Protein AF-A0A926XZV5-F1 (afdb_monomer_lite)

Structure (mmCIF, N/CA/C/O backbone):
data_AF-A0A926XZV5-F1
#
_entry.id   AF-A0A926XZV5-F1
#
loop_
_atom_site.group_PDB
_atom_site.id
_atom_site.type_symbol
_atom_site.label_atom_id
_atom_site.label_alt_id
_atom_site.label_comp_id
_atom_site.label_asym_id
_atom_site.label_entity_id
_atom_site.label_seq_id
_atom_site.pdbx_PDB_ins_code
_atom_site.Cartn_x
_atom_site.Cartn_y
_atom_site.Cartn_z
_atom_site.occupancy
_atom_site.B_iso_or_equiv
_atom_site.auth_seq_id
_atom_site.auth_comp_id
_atom_site.auth_asym_id
_atom_site.auth_atom_id
_atom_site.pdbx_PDB_model_num
ATOM 1 N N . MET A 1 1 ? -32.645 -14.481 -33.717 1.00 40.69 1 MET A N 1
ATOM 2 C CA . MET A 1 1 ? -31.744 -13.509 -33.064 1.00 40.69 1 MET A CA 1
ATOM 3 C C . MET A 1 1 ? -30.651 -14.300 -32.368 1.00 40.69 1 MET A C 1
ATOM 5 O O . MET A 1 1 ? -30.977 -15.123 -31.526 1.00 40.69 1 MET A O 1
ATOM 9 N N . LEU A 1 2 ? -29.396 -14.141 -32.789 1.00 35.09 2 LEU A N 1
ATOM 10 C CA . LEU A 1 2 ? -28.236 -14.767 -32.148 1.00 35.09 2 LEU A CA 1
ATOM 11 C C . LEU A 1 2 ? -27.752 -13.827 -31.042 1.00 35.09 2 LEU A C 1
ATOM 13 O O . LEU A 1 2 ? -27.217 -12.759 -31.330 1.00 35.09 2 LEU A O 1
ATOM 17 N N . SER A 1 3 ? -27.986 -14.204 -29.787 1.00 36.38 3 SER A N 1
ATOM 18 C CA . SER A 1 3 ? -27.450 -13.498 -28.625 1.00 36.38 3 SER A CA 1
ATOM 19 C C . SER A 1 3 ? -25.970 -13.843 -28.492 1.00 36.38 3 SER A C 1
ATOM 21 O O . SER A 1 3 ? -25.613 -14.910 -27.999 1.00 36.38 3 SER A O 1
ATOM 23 N N . ILE A 1 4 ? -25.103 -12.961 -28.983 1.00 38.41 4 ILE A N 1
ATOM 24 C CA . ILE A 1 4 ? -23.662 -13.065 -28.762 1.00 38.41 4 ILE A CA 1
ATOM 25 C C . ILE A 1 4 ? -23.413 -12.610 -27.326 1.00 38.41 4 ILE A C 1
ATOM 27 O O . ILE A 1 4 ? -23.470 -11.419 -27.021 1.00 38.41 4 ILE A O 1
ATOM 31 N N . SER A 1 5 ? -23.173 -13.564 -26.430 1.00 35.94 5 SER A N 1
ATOM 32 C CA . SER A 1 5 ? -22.655 -13.283 -25.096 1.00 35.94 5 SER A CA 1
ATOM 33 C C . SER A 1 5 ? -21.283 -12.636 -25.252 1.00 35.94 5 SER A C 1
ATOM 35 O O . SER A 1 5 ? -20.304 -13.309 -25.569 1.00 35.94 5 SER A O 1
ATOM 37 N N . VAL A 1 6 ? -21.206 -11.321 -25.054 1.00 36.31 6 VAL A N 1
ATOM 38 C CA . VAL A 1 6 ? -19.930 -10.624 -24.897 1.00 36.31 6 VAL A CA 1
ATOM 39 C C . VAL A 1 6 ? -19.366 -11.069 -23.552 1.00 36.31 6 VAL A C 1
ATOM 41 O O . VAL A 1 6 ? -19.637 -10.473 -22.513 1.00 36.31 6 VAL A O 1
ATOM 44 N N . THR A 1 7 ? -18.605 -12.162 -23.544 1.00 39.62 7 THR A N 1
ATOM 45 C CA . THR A 1 7 ? -17.671 -12.431 -22.454 1.00 39.62 7 THR A CA 1
ATOM 46 C C . THR A 1 7 ? -16.683 -11.278 -22.449 1.00 39.62 7 THR A C 1
ATOM 48 O O . THR A 1 7 ? -15.797 -11.213 -23.301 1.00 39.62 7 THR A O 1
ATOM 51 N N . ALA A 1 8 ? -16.875 -10.333 -21.528 1.00 40.84 8 ALA A N 1
ATOM 52 C CA . ALA A 1 8 ? -15.901 -9.299 -21.242 1.00 40.84 8 ALA A CA 1
ATOM 53 C C . ALA A 1 8 ? -14.595 -10.001 -20.853 1.00 40.84 8 ALA A C 1
ATOM 55 O O . ALA A 1 8 ? -14.448 -10.502 -19.739 1.00 40.84 8 ALA A O 1
ATOM 56 N N . SER A 1 9 ? -13.668 -10.103 -21.804 1.00 47.50 9 SER A N 1
ATOM 57 C CA . SER A 1 9 ? -12.312 -10.554 -21.528 1.00 47.50 9 SER A CA 1
ATOM 58 C C . SER A 1 9 ? -11.740 -9.601 -20.489 1.00 47.50 9 SER A C 1
ATOM 60 O O . SER A 1 9 ? -11.561 -8.416 -20.777 1.00 47.50 9 SER A O 1
ATOM 62 N N . ALA A 1 10 ? -11.472 -10.097 -19.280 1.00 58.72 10 ALA A N 1
ATOM 63 C CA . ALA A 1 10 ? -10.761 -9.327 -18.275 1.00 58.72 10 ALA A CA 1
ATOM 64 C C . ALA A 1 10 ? -9.411 -8.913 -18.875 1.00 58.72 10 ALA A C 1
ATOM 66 O O . ALA A 1 10 ? -8.543 -9.746 -19.127 1.00 58.72 10 ALA A O 1
ATOM 67 N N . GLN A 1 11 ? -9.275 -7.627 -19.198 1.00 65.69 11 GLN A N 1
ATOM 68 C CA . GLN A 1 11 ? -8.039 -7.066 -19.726 1.00 65.69 11 GLN A CA 1
ATOM 69 C C . GLN A 1 11 ? -6.910 -7.364 -18.735 1.00 65.69 11 GLN A C 1
ATOM 71 O O . GLN A 1 11 ? -7.021 -6.986 -17.568 1.00 65.69 11 GLN A O 1
ATOM 76 N N . LYS A 1 12 ? -5.855 -8.056 -19.193 1.00 73.75 12 LYS A N 1
ATOM 77 C CA . LYS A 1 12 ? -4.677 -8.361 -18.370 1.00 73.75 12 LYS A CA 1
ATOM 78 C C . LYS A 1 12 ? -4.123 -7.056 -17.804 1.00 73.75 12 LYS A C 1
ATOM 80 O O . LYS A 1 12 ? -3.833 -6.129 -18.562 1.00 73.75 12 LYS A O 1
ATOM 85 N N . SER A 1 13 ? -3.984 -6.991 -16.488 1.00 83.50 13 SER A N 1
ATOM 86 C CA . SER A 1 13 ? -3.486 -5.814 -15.784 1.00 83.50 13 SER A CA 1
ATOM 87 C C . SER A 1 13 ? -2.699 -6.224 -14.542 1.00 83.50 13 SER A C 1
ATOM 89 O O . SER A 1 13 ? -2.616 -7.404 -14.194 1.00 83.50 13 SER A O 1
ATOM 91 N N . VAL A 1 14 ? -2.135 -5.245 -13.842 1.00 84.69 14 VAL A N 1
ATOM 92 C CA . VAL A 1 14 ? -1.741 -5.463 -12.451 1.00 84.69 14 VAL A CA 1
ATOM 93 C C . VAL A 1 14 ? -2.992 -5.278 -11.595 1.00 84.69 14 VAL A C 1
ATOM 95 O O . VAL A 1 14 ? -3.662 -4.246 -11.684 1.00 84.69 14 VAL A O 1
ATOM 98 N N . SER A 1 15 ? -3.361 -6.300 -10.826 1.00 88.88 15 SER A N 1
ATOM 99 C CA . SER A 1 15 ? -4.507 -6.257 -9.912 1.00 88.88 15 SER A CA 1
ATOM 100 C C . SER A 1 15 ? -4.023 -6.316 -8.475 1.00 88.88 15 SER A C 1
ATOM 102 O O . SER A 1 15 ? -3.221 -7.188 -8.145 1.00 88.88 15 SER A O 1
ATOM 104 N N . ILE A 1 16 ? -4.542 -5.439 -7.630 1.00 89.00 16 ILE A N 1
ATOM 105 C CA . ILE A 1 16 ? -4.270 -5.394 -6.202 1.00 89.00 16 ILE A CA 1
ATOM 106 C C . ILE A 1 16 ? -5.593 -5.621 -5.476 1.00 89.00 16 ILE A C 1
ATOM 108 O O . ILE A 1 16 ? -6.592 -4.966 -5.764 1.00 89.00 16 ILE A O 1
ATOM 112 N N . GLN A 1 17 ? -5.614 -6.595 -4.576 1.00 91.88 17 GLN A N 1
ATOM 113 C CA . GLN A 1 17 ? -6.788 -6.959 -3.804 1.00 91.88 17 GLN A CA 1
ATOM 114 C C . GLN A 1 17 ? -6.509 -6.772 -2.317 1.00 91.88 17 GLN A C 1
ATOM 116 O O . GLN A 1 17 ? -5.669 -7.456 -1.745 1.00 91.88 17 GLN A O 1
ATOM 121 N N . LEU A 1 18 ? -7.250 -5.870 -1.690 1.00 92.88 18 LEU A N 1
ATOM 122 C CA . LEU A 1 18 ? -7.296 -5.688 -0.249 1.00 92.88 18 LEU A CA 1
ATOM 123 C C . LEU A 1 18 ? -8.370 -6.608 0.332 1.00 92.88 18 LEU A C 1
ATOM 125 O O . LEU A 1 18 ? -9.493 -6.641 -0.177 1.00 92.88 18 LEU A O 1
ATOM 129 N N . SER A 1 19 ? -8.044 -7.347 1.390 1.00 91.75 19 SER A N 1
ATOM 130 C CA . SER A 1 19 ? -8.974 -8.223 2.114 1.00 91.75 19 SER A CA 1
ATOM 131 C C . SER A 1 19 ? -8.722 -8.167 3.616 1.00 91.75 19 SER A C 1
ATOM 133 O O . SER A 1 19 ? -7.583 -8.038 4.053 1.00 91.75 19 SER A O 1
ATOM 135 N N . ILE A 1 20 ? -9.781 -8.299 4.411 1.00 89.69 20 ILE A N 1
ATOM 136 C CA . ILE A 1 20 ? -9.675 -8.375 5.870 1.00 89.69 20 ILE A CA 1
ATOM 137 C C . ILE A 1 20 ? -9.600 -9.838 6.268 1.00 89.69 20 ILE A C 1
ATOM 139 O O . ILE A 1 20 ? -10.424 -10.645 5.834 1.00 89.69 20 ILE A O 1
ATOM 143 N N . VAL A 1 21 ? -8.640 -10.166 7.118 1.00 87.00 21 VAL A N 1
ATOM 144 C CA . VAL A 1 21 ? -8.497 -11.488 7.719 1.00 87.00 21 VAL A CA 1
ATOM 145 C C . VAL A 1 21 ? -8.534 -11.347 9.234 1.00 87.00 21 VAL A C 1
ATOM 147 O O . VAL A 1 21 ? -8.038 -10.370 9.787 1.00 87.00 21 VAL A O 1
ATOM 150 N N . SER A 1 2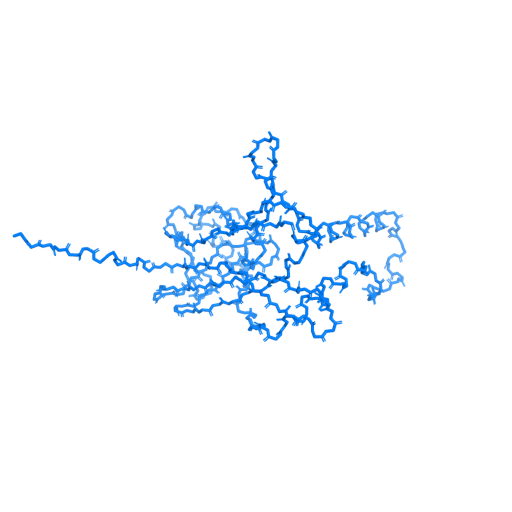2 ? -9.146 -12.303 9.922 1.00 81.56 22 SER A N 1
ATOM 151 C CA . SER A 1 22 ? -9.183 -12.326 11.383 1.00 81.56 22 SER A CA 1
ATOM 152 C C . SER A 1 22 ? -8.641 -13.649 11.904 1.00 81.56 22 SER A C 1
ATOM 154 O O . SER A 1 22 ? -8.851 -14.710 11.310 1.00 81.56 22 SER A O 1
ATOM 156 N N . ARG A 1 23 ? -7.912 -13.578 13.016 1.00 70.56 23 ARG A N 1
ATOM 157 C CA . ARG A 1 23 ? -7.389 -14.736 13.740 1.00 70.56 23 ARG A CA 1
ATOM 158 C C . ARG A 1 23 ? -7.764 -14.550 15.200 1.00 70.56 23 ARG A C 1
ATOM 160 O O . ARG A 1 23 ? -7.677 -13.453 15.747 1.00 70.56 23 ARG A O 1
ATOM 167 N N . GLN A 1 24 ? -8.199 -15.629 15.840 1.00 59.81 24 GLN A N 1
ATOM 168 C CA . GLN A 1 24 ? -8.251 -15.643 17.296 1.00 59.81 24 GLN A CA 1
ATOM 169 C C . GLN A 1 24 ? -6.816 -15.740 17.807 1.00 59.81 24 GLN A C 1
ATOM 171 O O . GLN A 1 24 ? -6.137 -16.738 17.551 1.00 59.81 24 GLN A O 1
ATOM 176 N N . ALA A 1 25 ? -6.350 -14.709 18.510 1.00 54.91 25 ALA A N 1
ATOM 177 C CA . ALA A 1 25 ? -5.135 -14.818 19.297 1.00 54.91 25 ALA A CA 1
ATOM 178 C C . ALA A 1 25 ? -5.386 -15.891 20.362 1.00 54.91 25 ALA A C 1
ATOM 180 O O . ALA A 1 25 ? -6.323 -15.790 21.151 1.00 54.91 25 ALA A O 1
ATOM 181 N N . SER A 1 26 ? -4.579 -16.952 20.373 1.00 49.09 26 SER A N 1
ATOM 182 C CA . SER A 1 26 ? -4.802 -18.156 21.191 1.00 49.09 26 SER A CA 1
ATOM 183 C C . SER A 1 26 ? -4.809 -17.913 22.710 1.00 49.09 26 SER A C 1
ATOM 185 O O . SER A 1 26 ? -5.005 -18.851 23.476 1.00 49.09 26 SER A O 1
ATOM 187 N N . SER A 1 27 ? -4.592 -16.674 23.154 1.00 47.50 27 SER A N 1
ATOM 188 C CA . SER A 1 27 ? -4.484 -16.277 24.557 1.00 47.50 27 SER A CA 1
ATOM 189 C C . SER A 1 27 ? -5.301 -15.037 24.947 1.00 47.50 27 SER A C 1
ATOM 191 O O . SER A 1 27 ? -5.267 -14.657 26.116 1.00 47.50 27 SER A O 1
ATOM 193 N N . THR A 1 28 ? -6.048 -14.403 24.035 1.00 50.44 28 THR A N 1
ATOM 194 C CA . THR A 1 28 ? -6.889 -13.232 24.351 1.00 50.44 28 THR A CA 1
ATOM 195 C C . THR A 1 28 ? -8.261 -13.323 23.684 1.00 50.44 28 THR A C 1
ATOM 197 O O . THR A 1 28 ? -8.421 -13.865 22.598 1.00 50.44 28 THR A O 1
ATOM 200 N N . ILE A 1 29 ? -9.285 -12.767 24.342 1.00 50.97 29 ILE A N 1
ATOM 201 C CA . ILE A 1 29 ? -10.648 -12.638 23.786 1.00 50.97 29 ILE A CA 1
ATOM 202 C C . ILE A 1 29 ? -10.670 -11.641 22.604 1.00 50.97 29 ILE A C 1
ATOM 204 O O . ILE A 1 29 ? -11.641 -11.584 21.851 1.00 50.97 29 ILE A O 1
ATOM 208 N N . SER A 1 30 ? -9.596 -10.864 22.409 1.00 54.97 30 SER A N 1
ATOM 209 C CA . SER A 1 30 ? -9.460 -9.957 21.273 1.00 54.97 30 SER A CA 1
ATOM 210 C C . SER A 1 30 ? -9.303 -10.743 19.970 1.00 54.97 30 SER A C 1
ATOM 212 O O . SER A 1 30 ? -8.380 -11.538 19.803 1.00 54.97 30 SER A O 1
ATOM 214 N N . GLN A 1 31 ? -10.210 -10.503 19.022 1.00 63.94 31 GLN A N 1
ATOM 215 C CA . GLN A 1 31 ? -9.955 -10.844 17.628 1.00 63.94 31 GLN A CA 1
ATOM 216 C C . GLN A 1 31 ? -8.882 -9.895 17.112 1.00 63.94 31 GLN A C 1
ATOM 218 O O . GLN A 1 31 ? -9.116 -8.689 17.033 1.00 63.94 31 GLN A O 1
ATOM 223 N N . ASP A 1 32 ? -7.726 -10.444 16.751 1.00 73.44 32 ASP A N 1
ATOM 224 C CA . ASP A 1 32 ? -6.771 -9.685 15.966 1.00 73.44 32 ASP A CA 1
ATOM 225 C C . ASP A 1 32 ? -7.298 -9.624 14.538 1.00 73.44 32 ASP A C 1
ATOM 227 O O . ASP A 1 32 ? -7.753 -10.630 13.970 1.00 73.44 32 ASP A O 1
ATOM 231 N N . VAL A 1 33 ? -7.260 -8.424 13.967 1.00 84.00 33 VAL A N 1
ATOM 232 C CA . VAL A 1 33 ? -7.716 -8.185 12.606 1.00 84.00 33 VAL A CA 1
ATOM 233 C C . VAL A 1 33 ? -6.564 -7.647 11.781 1.00 84.00 33 VAL A C 1
ATOM 235 O O . VAL A 1 33 ? -5.889 -6.685 12.145 1.00 84.00 33 VAL A O 1
ATOM 238 N N . GLY A 1 34 ? -6.364 -8.290 10.645 1.00 86.31 34 GLY A N 1
ATOM 239 C CA . GLY A 1 34 ? -5.334 -7.990 9.682 1.00 86.31 34 GLY A CA 1
ATOM 240 C C . GLY A 1 34 ? -5.890 -7.531 8.349 1.00 86.31 34 GLY A C 1
ATOM 241 O O . GLY A 1 34 ? -6.979 -7.934 7.933 1.00 86.31 34 GLY A O 1
ATOM 242 N N . LEU A 1 35 ? -5.105 -6.719 7.658 1.00 88.50 35 LEU A N 1
ATOM 243 C CA . LEU A 1 35 ? -5.301 -6.375 6.264 1.00 88.50 35 LEU A CA 1
ATOM 244 C C . LEU A 1 35 ? -4.290 -7.147 5.419 1.00 88.50 35 LEU A C 1
ATOM 246 O O . LEU A 1 35 ? -3.081 -6.989 5.574 1.00 88.50 35 LEU A O 1
ATOM 250 N N . LEU A 1 36 ? -4.808 -7.950 4.499 1.00 88.50 36 LEU A N 1
ATOM 251 C CA . LEU A 1 36 ? -4.045 -8.627 3.464 1.00 88.50 36 LEU A CA 1
ATOM 252 C C . LEU A 1 36 ? -4.128 -7.811 2.172 1.00 88.50 36 LEU A C 1
ATOM 254 O O . LEU A 1 36 ? -5.223 -7.561 1.664 1.00 88.50 36 LEU A O 1
ATOM 258 N N . LEU A 1 37 ? -2.978 -7.435 1.626 1.00 89.69 37 LEU A N 1
ATOM 259 C CA . LEU A 1 37 ? -2.836 -6.887 0.284 1.00 89.69 37 LEU A CA 1
ATOM 260 C C . LEU A 1 37 ? -2.295 -7.984 -0.622 1.00 89.69 37 LEU A C 1
ATOM 262 O O . LEU A 1 37 ? -1.242 -8.553 -0.363 1.00 89.69 37 LEU A O 1
ATOM 266 N N . GLU A 1 38 ? -2.997 -8.267 -1.708 1.00 88.62 38 GLU A N 1
ATOM 267 C CA . GLU A 1 38 ? -2.599 -9.262 -2.692 1.00 88.62 38 GLU A CA 1
ATOM 268 C C . GLU A 1 38 ? -2.403 -8.607 -4.059 1.00 88.62 38 GLU A C 1
ATOM 270 O O . GLU A 1 38 ? -3.367 -8.225 -4.719 1.00 88.62 38 GLU A O 1
ATOM 275 N N . ALA A 1 39 ? -1.156 -8.506 -4.508 1.00 86.94 39 ALA A N 1
ATOM 276 C CA . ALA A 1 39 ? -0.801 -7.982 -5.819 1.00 86.94 39 ALA A CA 1
ATOM 277 C C . ALA A 1 39 ? -0.556 -9.129 -6.811 1.00 86.94 39 ALA A C 1
ATOM 279 O O . ALA A 1 39 ? 0.177 -10.079 -6.535 1.00 86.94 39 ALA A O 1
ATOM 280 N N . LYS A 1 40 ? -1.145 -9.042 -8.005 1.00 87.94 40 LYS A N 1
ATOM 281 C CA . LYS A 1 40 ? -0.933 -9.986 -9.110 1.00 87.94 40 LYS A CA 1
ATOM 282 C C . LYS A 1 40 ? -0.561 -9.235 -10.370 1.00 87.94 40 LYS A C 1
ATOM 284 O O . LYS A 1 40 ? -1.332 -8.396 -10.838 1.00 87.94 40 LYS A O 1
ATOM 289 N N . ASN A 1 41 ? 0.570 -9.596 -10.958 1.00 84.81 41 ASN A N 1
ATOM 290 C CA . ASN A 1 41 ? 0.910 -9.169 -12.303 1.00 84.81 41 ASN A CA 1
ATOM 291 C C . ASN A 1 41 ? 0.321 -10.169 -13.306 1.00 84.81 41 ASN A C 1
ATOM 293 O O . ASN A 1 41 ? 0.884 -11.235 -13.527 1.00 84.81 41 ASN A O 1
ATOM 297 N N . GLN A 1 42 ? -0.823 -9.849 -13.915 1.00 87.00 42 GLN A N 1
ATOM 298 C CA . GLN A 1 42 ? -1.465 -10.734 -14.899 1.00 87.00 42 GLN A CA 1
ATOM 299 C C . GLN A 1 42 ? -0.876 -10.586 -16.311 1.00 87.00 42 GLN A C 1
ATOM 301 O O . GLN A 1 42 ? -1.328 -11.258 -17.241 1.00 87.00 42 GLN A O 1
ATOM 306 N N . LEU A 1 43 ? 0.096 -9.689 -16.491 1.00 83.75 43 LEU A N 1
ATOM 307 C CA . LEU A 1 43 ? 0.773 -9.464 -17.761 1.00 83.75 43 LEU A CA 1
ATOM 308 C C . LEU A 1 43 ? 1.806 -10.568 -18.019 1.00 83.75 43 LEU A C 1
ATOM 310 O O . LEU A 1 43 ? 2.329 -11.201 -17.102 1.00 83.75 43 LEU A O 1
ATOM 314 N N . ASP A 1 44 ? 2.138 -10.765 -19.293 1.00 83.69 44 ASP A N 1
ATOM 315 C CA . ASP A 1 44 ? 3.185 -11.702 -19.717 1.00 83.69 44 ASP A CA 1
ATOM 316 C C . ASP A 1 44 ? 4.593 -11.067 -19.683 1.00 83.69 44 ASP A C 1
ATOM 318 O O . ASP A 1 44 ? 5.520 -11.589 -20.294 1.00 83.69 44 ASP A O 1
ATOM 322 N N . GLN A 1 45 ? 4.755 -9.940 -18.981 1.00 79.44 45 GLN A N 1
ATOM 323 C CA . GLN A 1 45 ? 6.011 -9.197 -18.873 1.00 79.44 45 GLN A CA 1
ATOM 324 C C . GLN A 1 45 ? 6.264 -8.716 -17.441 1.00 79.44 45 GLN A C 1
ATOM 326 O O . GLN A 1 45 ? 5.323 -8.494 -16.675 1.00 79.44 45 GLN A O 1
ATOM 331 N N . ASP A 1 46 ? 7.538 -8.525 -17.114 1.00 81.88 46 ASP A N 1
ATOM 332 C CA . ASP A 1 46 ? 7.995 -7.937 -15.858 1.00 81.88 46 ASP A CA 1
ATOM 333 C C . ASP A 1 46 ? 7.617 -6.448 -15.790 1.00 81.88 46 ASP A C 1
ATOM 335 O O . ASP A 1 46 ? 7.772 -5.718 -16.773 1.00 81.88 46 ASP A O 1
ATOM 339 N N . VAL A 1 47 ? 7.146 -5.992 -14.629 1.00 79.50 47 VAL A N 1
ATOM 340 C CA . VAL A 1 47 ? 6.695 -4.613 -14.397 1.00 79.50 47 VAL A CA 1
ATOM 341 C C . VAL A 1 47 ? 7.330 -4.003 -13.154 1.00 79.50 47 VAL A C 1
ATOM 343 O O . VAL A 1 47 ? 7.599 -4.687 -12.166 1.00 79.50 47 VAL A O 1
ATOM 346 N N . ALA A 1 48 ? 7.539 -2.693 -13.201 1.00 79.81 48 ALA A N 1
ATOM 347 C CA . ALA A 1 48 ? 7.936 -1.884 -12.059 1.00 79.81 48 ALA A CA 1
ATOM 348 C C . ALA A 1 48 ? 6.836 -0.858 -11.763 1.00 79.81 48 ALA A C 1
ATOM 350 O O . ALA A 1 48 ? 6.560 0.013 -12.587 1.00 79.81 48 ALA A O 1
ATOM 351 N N . LEU A 1 49 ? 6.210 -0.961 -10.593 1.00 79.25 49 LEU A N 1
ATOM 352 C CA . LEU A 1 49 ? 5.207 -0.009 -10.121 1.00 79.25 49 LEU A CA 1
ATOM 353 C C . LEU A 1 49 ? 5.899 1.105 -9.347 1.00 79.25 49 LEU A C 1
ATOM 355 O O . LEU A 1 49 ? 6.708 0.824 -8.464 1.00 79.25 49 LEU A O 1
ATOM 359 N N . TYR A 1 50 ? 5.577 2.357 -9.652 1.00 77.25 50 TYR A N 1
ATOM 360 C CA . TYR A 1 50 ? 6.139 3.485 -8.921 1.00 77.25 50 TYR A CA 1
ATOM 361 C C . TYR A 1 50 ? 5.568 3.558 -7.497 1.00 77.25 50 TYR A C 1
ATOM 363 O O . TYR A 1 50 ? 4.362 3.691 -7.301 1.00 77.25 50 TYR A O 1
ATOM 371 N N . THR A 1 51 ? 6.453 3.480 -6.505 1.00 77.88 51 THR A N 1
ATOM 372 C CA . THR A 1 51 ? 6.126 3.489 -5.072 1.00 77.88 51 THR A CA 1
ATOM 373 C C . THR A 1 51 ? 7.200 4.298 -4.348 1.00 77.88 51 THR A C 1
ATOM 375 O O . THR A 1 51 ? 8.200 3.719 -3.917 1.00 77.88 51 THR A O 1
ATOM 378 N N . PRO A 1 52 ? 7.090 5.635 -4.287 1.00 70.75 52 PRO A N 1
ATOM 379 C CA . PRO A 1 52 ? 8.189 6.493 -3.866 1.00 70.75 52 PRO A CA 1
ATOM 380 C C . PRO A 1 52 ? 8.683 6.193 -2.445 1.00 70.75 52 PRO A C 1
ATOM 382 O O . PRO A 1 52 ? 8.044 5.501 -1.651 1.00 70.75 52 PRO A O 1
ATOM 385 N N . ALA A 1 53 ? 9.872 6.717 -2.135 1.00 63.81 53 ALA A N 1
ATOM 386 C CA . ALA A 1 53 ? 10.484 6.642 -0.814 1.00 63.81 53 ALA A CA 1
ATOM 387 C C . ALA A 1 53 ? 9.476 6.934 0.323 1.00 63.81 53 ALA A C 1
ATOM 389 O O . ALA A 1 53 ? 8.619 7.806 0.175 1.00 63.81 53 ALA A O 1
ATOM 390 N N . PRO A 1 54 ? 9.586 6.225 1.467 1.00 54.38 54 PRO A N 1
ATOM 391 C CA . PRO A 1 54 ? 10.841 5.662 1.977 1.00 54.38 54 PRO A CA 1
ATOM 392 C C . PRO A 1 54 ? 11.114 4.166 1.744 1.00 54.38 54 PRO A C 1
ATOM 394 O O . PRO A 1 54 ? 12.239 3.759 2.022 1.00 54.38 54 PRO A O 1
ATOM 397 N N . LYS A 1 55 ? 10.160 3.324 1.301 1.00 58.53 55 LYS A N 1
ATOM 398 C CA . LYS A 1 55 ? 10.377 1.851 1.332 1.00 58.53 55 LYS A CA 1
ATOM 399 C C . LYS A 1 55 ? 9.906 1.005 0.138 1.00 58.53 55 LYS A C 1
ATOM 401 O O . LYS A 1 55 ? 10.102 -0.203 0.191 1.00 58.53 55 LYS A O 1
ATOM 406 N N . GLY A 1 56 ? 9.340 1.572 -0.931 1.00 62.84 56 GLY A N 1
ATOM 407 C CA . GLY A 1 56 ? 9.050 0.800 -2.153 1.00 62.84 56 GLY A CA 1
ATOM 408 C C . GLY A 1 56 ? 8.038 -0.342 -1.979 1.00 62.84 56 GLY A C 1
ATOM 409 O O . GLY A 1 56 ? 8.106 -1.337 -2.697 1.00 62.84 56 GLY A O 1
ATOM 410 N N . ASN A 1 57 ? 7.160 -0.228 -0.977 1.00 75.81 57 ASN A N 1
ATOM 411 C CA . ASN A 1 57 ? 6.218 -1.260 -0.549 1.00 75.81 57 ASN A CA 1
ATOM 412 C C . ASN A 1 57 ? 4.782 -0.746 -0.748 1.00 75.81 57 ASN A C 1
ATOM 414 O O . ASN A 1 57 ? 4.443 0.323 -0.235 1.00 75.81 57 ASN A O 1
ATOM 418 N N . LEU A 1 58 ? 3.947 -1.518 -1.451 1.00 80.69 58 LEU A N 1
ATOM 419 C CA . LEU A 1 58 ? 2.546 -1.182 -1.733 1.00 80.69 58 LEU A CA 1
ATOM 420 C C . LEU A 1 58 ? 1.722 -0.955 -0.461 1.00 80.69 58 LEU A C 1
ATOM 422 O O . LEU A 1 58 ? 0.930 -0.020 -0.413 1.00 80.69 58 LEU A O 1
ATOM 426 N N . MET A 1 59 ? 1.943 -1.737 0.597 1.00 84.25 59 MET A N 1
ATOM 427 C CA . MET A 1 59 ? 1.231 -1.601 1.870 1.00 84.25 59 MET A CA 1
ATOM 428 C C . MET A 1 59 ? 1.422 -0.217 2.509 1.00 84.25 59 MET A C 1
ATOM 430 O O . MET A 1 59 ? 0.537 0.280 3.196 1.00 84.25 59 MET A O 1
ATOM 434 N N . ARG A 1 60 ? 2.545 0.467 2.242 1.00 80.94 60 ARG A N 1
ATOM 435 C CA . ARG A 1 60 ? 2.786 1.839 2.734 1.00 80.94 60 ARG A CA 1
ATOM 436 C C . ARG A 1 60 ? 1.965 2.906 2.012 1.00 80.94 60 ARG A C 1
ATOM 438 O O . ARG A 1 60 ? 1.913 4.037 2.481 1.00 80.94 60 ARG A O 1
ATOM 445 N N . HIS A 1 61 ? 1.345 2.547 0.897 1.00 84.81 61 HIS A N 1
ATOM 446 C CA . HIS A 1 61 ? 0.419 3.390 0.152 1.00 84.81 61 HIS A CA 1
ATOM 447 C C . HIS A 1 61 ? -1.046 3.062 0.468 1.00 84.81 61 HIS A C 1
ATOM 449 O O . HIS A 1 61 ? -1.950 3.647 -0.126 1.00 84.81 61 HIS A O 1
ATOM 455 N N . VAL A 1 62 ? -1.303 2.134 1.395 1.00 89.81 62 VAL A N 1
ATOM 456 C CA . VAL A 1 62 ? -2.646 1.917 1.925 1.00 89.81 62 VAL A CA 1
ATOM 457 C C . VAL A 1 62 ? -2.985 3.042 2.891 1.00 89.81 62 VAL A C 1
ATOM 459 O O . VAL A 1 62 ? -2.255 3.309 3.845 1.00 89.81 62 VAL A O 1
ATOM 462 N N . LYS A 1 63 ? -4.130 3.670 2.650 1.00 91.94 63 LYS A N 1
ATOM 463 C CA . LYS A 1 63 ? -4.696 4.712 3.492 1.00 91.94 63 LYS A CA 1
ATOM 464 C C . LYS A 1 63 ? -5.988 4.258 4.138 1.00 91.94 63 LYS A C 1
ATOM 466 O O . LYS A 1 63 ? -6.762 3.475 3.580 1.00 91.94 63 LYS A O 1
ATOM 471 N N . TYR A 1 64 ? -6.217 4.812 5.317 1.00 94.19 64 TYR A N 1
ATOM 472 C CA . TYR A 1 64 ? -7.372 4.541 6.150 1.00 94.19 64 TYR A CA 1
ATOM 473 C C . TYR A 1 64 ? -8.183 5.817 6.280 1.00 94.19 64 TYR A C 1
ATOM 475 O O . TYR A 1 64 ? -7.626 6.892 6.468 1.00 94.19 64 TYR A O 1
ATOM 483 N N . TYR A 1 65 ? -9.499 5.703 6.220 1.00 95.75 65 TYR A N 1
ATOM 484 C CA . TYR A 1 65 ? -10.405 6.828 6.357 1.00 95.75 65 TYR A CA 1
ATOM 485 C C . TYR A 1 65 ? -11.536 6.482 7.313 1.00 95.75 65 TYR A C 1
ATOM 487 O O . TYR A 1 65 ? -12.017 5.348 7.318 1.00 95.75 65 TYR A O 1
ATOM 495 N N . LYS A 1 66 ? -12.018 7.473 8.061 1.00 95.75 66 LYS A N 1
ATOM 496 C CA . LYS A 1 66 ? -13.236 7.382 8.875 1.00 95.75 66 LYS A CA 1
ATOM 497 C C . LYS A 1 66 ? -14.270 8.371 8.364 1.00 95.75 66 LYS A C 1
ATOM 499 O O . LYS A 1 66 ? -13.942 9.522 8.081 1.00 95.75 66 LYS A O 1
ATOM 504 N N . LEU A 1 67 ? -15.515 7.927 8.243 1.00 96.06 67 LEU A N 1
ATOM 505 C CA . LEU A 1 67 ? -16.626 8.786 7.870 1.00 96.06 67 LEU A CA 1
ATOM 506 C C . LEU A 1 67 ? -16.910 9.766 9.010 1.00 96.06 67 LEU A C 1
ATOM 508 O O . LEU A 1 67 ? -17.202 9.367 10.139 1.00 96.06 67 LEU A O 1
ATOM 512 N N . ASN A 1 68 ? -16.850 11.056 8.708 1.00 94.25 68 ASN A N 1
ATOM 513 C CA . ASN A 1 68 ? -17.351 12.082 9.602 1.00 94.25 68 ASN A CA 1
ATOM 514 C C . ASN A 1 68 ? -18.873 12.166 9.450 1.00 94.25 68 ASN A C 1
ATOM 516 O O . ASN A 1 68 ? -19.377 12.549 8.396 1.00 94.25 68 ASN A O 1
ATOM 520 N N . SER A 1 69 ? -19.607 11.835 10.511 1.00 90.19 69 SER A N 1
ATOM 521 C CA . SER A 1 69 ? -21.074 11.829 10.509 1.00 90.19 69 SER A CA 1
ATOM 522 C C . SER A 1 69 ? -21.703 13.215 10.342 1.00 90.19 69 SER A C 1
ATOM 524 O O . SER A 1 69 ? -22.864 13.304 9.957 1.00 90.19 69 SER A O 1
ATOM 526 N N . LEU A 1 70 ? -20.969 14.293 10.636 1.00 92.94 70 LEU A N 1
ATOM 527 C CA . LEU A 1 70 ? -21.460 15.668 10.510 1.00 92.94 70 LEU A CA 1
ATOM 528 C C . LEU A 1 70 ? -21.358 16.178 9.070 1.00 92.94 70 LEU A C 1
ATOM 530 O O . LEU A 1 70 ? -22.260 16.862 8.598 1.00 92.94 70 LEU A O 1
ATOM 534 N N . THR A 1 71 ? -20.264 15.857 8.375 1.00 94.06 71 THR A N 1
ATOM 535 C CA . THR A 1 71 ? -20.007 16.331 7.002 1.00 94.06 71 THR A CA 1
ATOM 536 C C . THR A 1 71 ? -20.330 15.291 5.933 1.00 94.06 71 THR A C 1
ATOM 538 O O . THR A 1 71 ? -20.353 15.623 4.751 1.00 94.06 71 THR A O 1
ATOM 541 N N . ASN A 1 72 ? -20.573 14.039 6.332 1.00 92.19 72 ASN A N 1
ATOM 542 C CA . ASN A 1 72 ? -20.726 12.877 5.458 1.00 92.19 72 ASN A CA 1
ATOM 543 C C . ASN A 1 72 ? -19.536 12.682 4.495 1.00 92.19 72 ASN A C 1
ATOM 545 O O . ASN A 1 72 ? -19.695 12.226 3.363 1.00 92.19 72 ASN A O 1
ATOM 549 N N . GLN A 1 73 ? -18.335 13.055 4.944 1.00 94.81 73 GLN A N 1
ATOM 550 C CA . GLN A 1 73 ? -17.092 12.933 4.186 1.00 94.81 73 GLN A CA 1
ATOM 551 C C . GLN A 1 73 ? -16.105 12.027 4.918 1.00 94.81 73 GLN A C 1
ATOM 553 O O . GLN A 1 73 ? -16.009 12.049 6.147 1.00 94.81 73 GLN A O 1
ATOM 558 N N . TYR A 1 74 ? -15.363 11.233 4.152 1.00 93.94 74 TYR A N 1
ATOM 559 C CA . TYR A 1 74 ? -14.275 10.411 4.667 1.00 93.94 74 TYR A CA 1
ATOM 560 C C . TYR A 1 74 ? -13.056 11.282 4.967 1.00 93.94 74 TYR A C 1
ATOM 562 O O . TYR A 1 74 ? -12.559 11.982 4.089 1.00 93.94 74 TYR A O 1
ATOM 570 N N . ILE A 1 75 ? -12.574 11.221 6.206 1.00 94.69 75 ILE A N 1
ATOM 571 C CA . ILE A 1 75 ? -11.377 11.928 6.666 1.00 94.69 75 ILE A CA 1
ATOM 572 C C . ILE A 1 75 ? -10.259 10.910 6.846 1.00 94.69 75 ILE A C 1
ATOM 574 O O . ILE A 1 75 ? -10.473 9.866 7.467 1.00 94.69 75 ILE A O 1
ATOM 578 N N . GLU A 1 76 ? -9.086 11.209 6.287 1.00 93.94 76 GLU A N 1
ATOM 579 C CA . GLU A 1 76 ? -7.910 10.346 6.395 1.00 93.94 76 GLU A CA 1
ATOM 580 C C . GLU A 1 76 ? -7.497 10.194 7.862 1.00 93.94 76 GLU A C 1
ATOM 582 O O . GLU A 1 76 ? -7.370 11.166 8.610 1.00 93.94 76 GLU A O 1
ATOM 587 N N . LEU A 1 77 ? -7.287 8.949 8.269 1.00 91.31 77 LEU A N 1
ATOM 588 C CA . LEU A 1 77 ? -6.698 8.576 9.536 1.00 91.31 77 LEU A CA 1
ATOM 589 C C . LEU A 1 77 ? -5.237 8.219 9.298 1.00 91.31 77 LEU A C 1
ATOM 591 O O . LEU A 1 77 ? -4.923 7.320 8.517 1.00 91.31 77 LEU A O 1
ATOM 595 N N . LYS A 1 78 ? -4.341 8.866 10.041 1.00 84.69 78 LYS A N 1
ATOM 596 C CA . LYS A 1 78 ? -2.964 8.385 10.128 1.00 84.69 78 LYS A CA 1
ATOM 597 C C . LYS A 1 78 ? -2.926 7.112 10.969 1.00 84.69 78 LYS A C 1
ATOM 599 O O . LYS A 1 78 ? -3.537 7.052 12.036 1.00 84.69 78 LYS A O 1
ATOM 604 N N . HIS A 1 79 ? -2.166 6.124 10.509 1.00 81.38 79 HIS A N 1
ATOM 605 C CA . HIS A 1 79 ? -1.918 4.912 11.278 1.00 81.38 79 HIS A CA 1
ATOM 606 C C . HIS A 1 79 ? -1.235 5.273 12.617 1.00 81.38 79 HIS A C 1
ATOM 608 O O . HIS A 1 79 ? -0.239 6.005 12.595 1.00 81.38 79 HIS A O 1
ATOM 614 N N . PRO A 1 80 ? -1.699 4.772 13.782 1.00 78.88 80 PRO A N 1
ATOM 615 C CA . PRO A 1 80 ? -1.142 5.164 15.082 1.00 78.88 80 PRO A CA 1
ATOM 616 C C . PRO A 1 80 ? 0.362 4.888 15.218 1.00 78.88 80 PRO A C 1
ATOM 618 O O . PRO A 1 80 ? 1.096 5.704 15.766 1.00 78.88 80 PRO A O 1
ATOM 621 N N . LEU A 1 81 ? 0.845 3.775 14.651 1.00 76.75 81 LEU A N 1
ATOM 622 C CA . LEU A 1 81 ? 2.283 3.484 14.584 1.00 76.75 81 LEU A CA 1
ATOM 623 C C . LEU A 1 81 ? 3.076 4.573 13.845 1.00 76.75 81 LEU A C 1
ATOM 625 O O . LEU A 1 81 ? 4.158 4.943 14.289 1.00 76.75 81 LEU A O 1
ATOM 629 N N . ASP A 1 82 ? 2.556 5.089 12.730 1.00 77.81 82 ASP A N 1
ATOM 630 C CA . ASP A 1 82 ? 3.257 6.119 11.962 1.00 77.81 82 ASP A CA 1
ATOM 631 C C . ASP A 1 82 ? 3.255 7.457 12.717 1.00 77.81 82 ASP A C 1
ATOM 633 O O . ASP A 1 82 ? 4.275 8.143 12.730 1.00 77.81 82 ASP A O 1
ATOM 637 N N . GLN A 1 83 ? 2.165 7.788 13.423 1.00 80.12 83 GLN A N 1
ATOM 638 C CA . GLN A 1 83 ? 2.121 8.950 14.322 1.00 80.12 83 GLN A CA 1
ATOM 639 C C . GLN A 1 83 ? 3.168 8.847 15.440 1.00 80.12 83 GLN A C 1
ATOM 641 O O . GLN A 1 83 ? 3.878 9.816 15.709 1.00 80.12 83 GLN A O 1
ATOM 646 N N . GLU A 1 84 ? 3.305 7.677 16.070 1.00 73.75 84 GLU A N 1
ATOM 647 C CA . GLU A 1 84 ? 4.290 7.492 17.140 1.00 73.75 84 GLU A CA 1
ATOM 648 C C . GLU A 1 84 ? 5.724 7.517 16.596 1.00 73.75 84 GLU A C 1
ATOM 650 O O . GLU A 1 84 ? 6.600 8.118 17.210 1.00 73.75 84 GLU A O 1
ATOM 655 N N . LEU A 1 85 ? 5.971 6.971 15.401 1.00 75.19 85 LEU A N 1
ATOM 656 C CA . LEU A 1 85 ? 7.273 7.070 14.736 1.00 75.19 85 LEU A CA 1
ATOM 657 C C . LEU A 1 85 ? 7.638 8.512 14.350 1.00 75.19 85 LEU A C 1
ATOM 659 O O . LEU A 1 85 ? 8.804 8.895 14.465 1.00 75.19 85 LEU A O 1
ATOM 663 N N . GLU A 1 86 ? 6.676 9.316 13.888 1.00 79.31 86 GLU A N 1
ATOM 664 C CA . GLU A 1 86 ? 6.867 10.756 13.658 1.00 79.31 86 GLU A CA 1
ATOM 665 C C . GLU A 1 86 ? 7.224 11.471 14.971 1.00 79.31 86 GLU A C 1
ATOM 667 O O . GLU A 1 86 ? 8.168 12.267 15.008 1.00 79.31 86 GLU A O 1
ATOM 672 N N . ARG A 1 87 ? 6.527 11.139 16.064 1.00 76.00 87 ARG A N 1
ATOM 673 C CA . ARG A 1 87 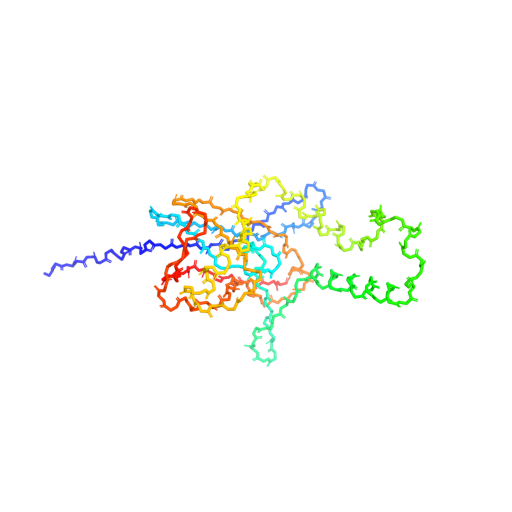? 6.771 11.700 17.399 1.00 76.00 87 ARG A CA 1
ATOM 674 C C . ARG A 1 87 ? 8.149 11.322 17.946 1.00 76.00 87 ARG A C 1
ATOM 676 O O . ARG A 1 87 ? 8.873 12.198 18.415 1.00 76.00 87 ARG A O 1
ATOM 683 N N . GLU A 1 88 ? 8.538 10.051 17.844 1.00 68.31 88 GLU A N 1
ATOM 684 C CA . GLU A 1 88 ? 9.859 9.549 18.248 1.00 68.31 88 GLU A CA 1
ATOM 685 C C . GLU A 1 88 ? 10.986 10.263 17.487 1.00 68.31 88 GLU A C 1
ATOM 687 O O . GLU A 1 88 ? 11.974 10.687 18.094 1.00 68.31 88 GLU A O 1
ATOM 692 N N . LYS A 1 89 ? 10.836 10.447 16.168 1.00 72.50 89 LYS A N 1
ATOM 693 C CA . LYS A 1 89 ? 11.809 11.193 15.353 1.00 72.50 89 LYS A CA 1
ATOM 694 C C . LYS A 1 89 ? 11.917 12.647 15.793 1.00 72.50 89 LYS A C 1
ATOM 696 O O . LYS A 1 89 ? 13.024 13.120 16.018 1.00 72.50 89 LYS A O 1
ATOM 701 N N . ALA A 1 90 ? 10.789 13.330 15.985 1.00 72.81 90 ALA A N 1
ATOM 702 C CA . ALA A 1 90 ? 10.783 14.722 16.425 1.00 72.81 90 ALA A CA 1
ATOM 703 C C . ALA A 1 90 ? 11.445 14.905 17.805 1.00 72.81 90 ALA A C 1
ATOM 705 O O . ALA A 1 90 ? 12.193 15.861 18.011 1.00 72.81 90 ALA A O 1
ATOM 706 N N . LEU A 1 91 ? 11.215 13.974 18.739 1.00 69.56 91 LEU A N 1
ATOM 707 C CA . LEU A 1 91 ? 11.862 13.972 20.054 1.00 69.56 91 LEU A CA 1
ATOM 708 C C . LEU A 1 91 ? 13.369 13.728 19.948 1.00 69.56 91 LEU A C 1
ATOM 710 O O . LEU A 1 91 ? 14.147 14.438 20.583 1.00 69.56 91 LEU A O 1
ATOM 714 N N . THR A 1 92 ? 13.778 12.762 19.125 1.00 65.31 92 THR A N 1
ATOM 715 C CA . THR A 1 92 ? 15.193 12.457 18.878 1.00 65.31 92 THR A CA 1
ATOM 716 C C . THR A 1 92 ? 15.896 13.671 18.277 1.00 65.31 92 THR A C 1
ATOM 718 O O . THR A 1 92 ? 16.898 14.120 18.823 1.00 65.31 92 THR A O 1
ATOM 721 N N . ASP A 1 93 ? 15.328 14.280 17.237 1.00 59.69 93 ASP A N 1
ATOM 722 C CA . ASP A 1 93 ? 15.876 15.479 16.599 1.00 59.69 93 ASP A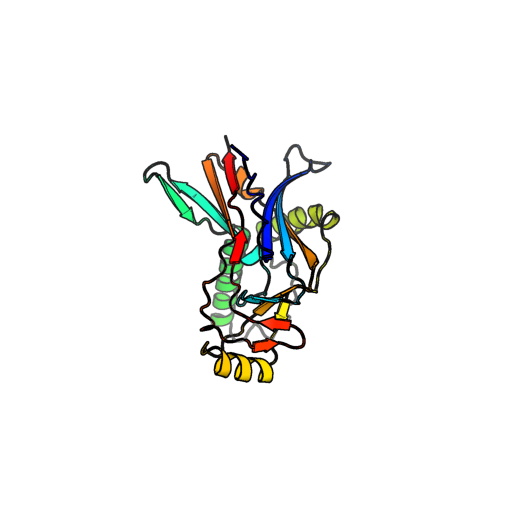 CA 1
ATOM 723 C C . ASP A 1 93 ? 15.954 16.665 17.573 1.00 59.69 93 ASP A C 1
ATOM 725 O O . ASP A 1 93 ? 16.940 17.403 17.575 1.00 59.69 93 ASP A O 1
ATOM 729 N N . SER A 1 94 ? 14.947 16.844 18.435 1.00 58.25 94 SER A N 1
ATOM 730 C CA . SER A 1 94 ? 14.949 17.882 19.472 1.00 58.25 94 SER A CA 1
ATOM 731 C C . SER A 1 94 ? 16.030 17.646 20.529 1.00 58.25 94 SER A C 1
ATOM 733 O O . SER A 1 94 ? 16.685 18.601 20.942 1.00 58.25 94 SER A O 1
ATOM 735 N N . LEU A 1 95 ? 16.233 16.399 20.964 1.00 59.19 95 LEU A N 1
ATOM 736 C CA . LEU A 1 95 ? 17.288 16.030 21.911 1.00 59.19 95 LEU A CA 1
ATOM 737 C C . LEU A 1 95 ? 18.672 16.214 21.281 1.00 59.19 95 LEU A C 1
ATOM 739 O O . LEU A 1 95 ? 19.503 16.904 21.857 1.00 59.19 95 LEU A O 1
ATOM 743 N N . TYR A 1 96 ? 18.890 15.709 20.063 1.00 58.59 96 TYR A N 1
ATOM 744 C CA . TYR A 1 96 ? 20.131 15.905 19.304 1.00 58.59 96 TYR A CA 1
ATOM 745 C C . TYR A 1 96 ? 20.474 17.388 19.127 1.00 58.59 96 TYR A C 1
ATOM 747 O O . TYR A 1 96 ? 21.618 17.786 19.351 1.00 58.59 96 TYR A O 1
ATOM 755 N N . ARG A 1 97 ? 19.487 18.223 18.768 1.00 58.66 97 ARG A N 1
ATOM 756 C CA . ARG A 1 97 ? 19.670 19.679 18.659 1.00 58.66 97 ARG A CA 1
ATOM 757 C C . ARG A 1 97 ? 19.971 20.335 20.006 1.00 58.66 97 ARG A C 1
ATOM 759 O O . ARG A 1 97 ? 20.747 21.284 20.041 1.00 58.66 97 ARG A O 1
ATOM 766 N N . ALA A 1 98 ? 19.381 19.849 21.097 1.00 58.47 98 ALA A N 1
ATOM 767 C CA . ALA A 1 98 ? 19.601 20.388 22.437 1.00 58.47 98 ALA A CA 1
ATOM 768 C C . ALA A 1 98 ? 20.933 19.939 23.070 1.00 58.47 98 ALA A C 1
ATOM 770 O O . ALA A 1 98 ? 21.478 20.660 23.902 1.00 58.47 98 ALA A O 1
ATOM 771 N N . THR A 1 99 ? 21.473 18.774 22.695 1.00 57.06 99 THR A N 1
ATOM 772 C CA . THR A 1 99 ? 22.604 18.138 23.396 1.00 57.06 99 THR A CA 1
ATOM 773 C C . THR A 1 99 ? 23.768 17.766 22.480 1.00 57.06 99 THR A C 1
ATOM 775 O O . THR A 1 99 ? 24.433 16.766 22.746 1.00 57.06 99 THR A O 1
ATOM 778 N N . GLY A 1 100 ? 24.041 18.542 21.4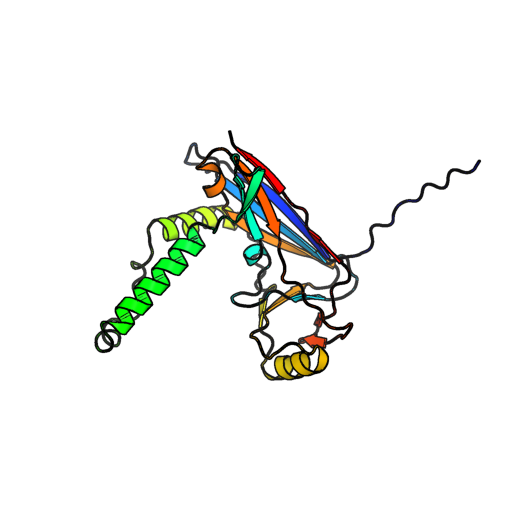25 1.00 47.59 100 GLY A N 1
ATOM 779 C CA . GLY A 1 100 ? 25.014 18.251 20.352 1.00 47.59 100 GLY A CA 1
ATOM 780 C C . GLY A 1 100 ? 26.468 17.898 20.740 1.00 47.59 100 GLY A C 1
ATOM 781 O O . GLY A 1 100 ? 27.286 17.722 19.848 1.00 47.59 100 GLY A O 1
ATOM 782 N N . ALA A 1 101 ? 26.799 17.760 22.029 1.00 47.91 101 ALA A N 1
ATOM 783 C CA . ALA A 1 101 ? 28.078 17.262 22.548 1.00 47.91 101 ALA A CA 1
ATOM 784 C C . ALA A 1 101 ? 27.988 15.933 23.345 1.00 47.91 101 ALA A C 1
ATOM 786 O O . ALA A 1 101 ? 29.019 15.348 23.658 1.00 47.91 101 ALA A O 1
ATOM 787 N N . ILE A 1 102 ? 26.793 15.438 23.700 1.00 48.00 102 ILE A N 1
ATOM 788 C CA . ILE A 1 102 ? 26.622 14.234 24.551 1.00 48.00 102 ILE A CA 1
ATOM 789 C C . ILE A 1 102 ? 26.401 12.963 23.714 1.00 48.00 102 ILE A C 1
ATOM 791 O O . ILE A 1 102 ? 26.633 11.847 24.181 1.00 48.00 102 ILE A O 1
ATOM 795 N N . VAL A 1 103 ? 25.974 13.115 22.460 1.00 44.38 103 VAL A N 1
ATOM 796 C CA . VAL A 1 103 ? 25.487 11.989 21.654 1.00 44.38 103 VAL A CA 1
ATOM 797 C C . VAL A 1 103 ? 26.602 11.079 21.121 1.00 44.38 103 VAL A C 1
ATOM 799 O O . VAL A 1 103 ? 26.359 9.899 20.886 1.00 44.38 103 VAL A O 1
ATOM 802 N N . ASP A 1 104 ? 27.842 11.563 21.049 1.00 43.03 104 ASP A N 1
ATOM 803 C CA . ASP A 1 104 ? 28.992 10.708 20.723 1.00 43.03 104 ASP A CA 1
ATOM 804 C C . ASP A 1 104 ? 29.394 9.771 21.883 1.00 43.03 104 ASP A C 1
ATOM 806 O O . ASP A 1 104 ? 30.146 8.821 21.672 1.00 43.03 104 ASP A O 1
ATOM 810 N N . PHE A 1 105 ? 28.887 9.988 23.108 1.00 42.47 105 PHE A N 1
ATOM 811 C CA . PHE A 1 105 ? 29.330 9.258 24.308 1.00 42.47 105 PHE A CA 1
ATOM 812 C C . PHE A 1 105 ? 28.435 8.070 24.705 1.00 42.47 105 PHE A C 1
ATOM 814 O O . PHE A 1 105 ? 28.898 7.143 25.368 1.00 42.47 105 PHE A O 1
ATOM 821 N N . PHE A 1 106 ? 27.164 8.057 24.296 1.00 46.72 106 PHE A N 1
ATOM 822 C CA . PHE A 1 106 ? 26.211 6.993 24.631 1.00 46.72 106 PHE A CA 1
ATOM 823 C C . PHE A 1 106 ? 25.770 6.274 23.357 1.00 46.72 106 PHE A C 1
ATOM 825 O O . PHE A 1 106 ? 24.848 6.708 22.673 1.00 46.72 106 PHE A O 1
ATOM 832 N N . GLY A 1 107 ? 26.463 5.180 23.027 1.00 42.31 107 GLY A N 1
ATOM 833 C CA . GLY A 1 107 ? 26.252 4.391 21.812 1.00 42.31 107 GLY A CA 1
ATOM 834 C C . GLY A 1 107 ? 24.776 4.163 21.453 1.00 42.31 107 GLY A C 1
ATOM 835 O O . GLY A 1 107 ? 23.958 3.789 22.292 1.00 42.31 107 GLY A O 1
ATOM 836 N N . GLN A 1 108 ? 24.464 4.367 20.170 1.00 45.56 108 GLN A N 1
ATOM 837 C CA . GLN A 1 108 ? 23.143 4.339 19.522 1.00 45.56 108 GLN A CA 1
ATOM 838 C C . GLN A 1 108 ? 22.368 2.996 19.570 1.00 45.56 108 GLN A C 1
ATOM 840 O O . GLN A 1 108 ? 21.592 2.699 18.664 1.00 45.56 108 GLN A O 1
ATOM 845 N N . GLN A 1 109 ? 22.525 2.148 20.585 1.00 41.19 109 GLN A N 1
ATOM 846 C CA . GLN A 1 109 ? 21.861 0.835 20.621 1.00 41.19 109 GLN A CA 1
ATOM 847 C C . GLN A 1 109 ? 21.112 0.534 21.919 1.00 41.19 109 GLN A C 1
ATOM 849 O O . GLN A 1 109 ? 21.110 -0.599 22.392 1.00 41.19 109 GLN A O 1
A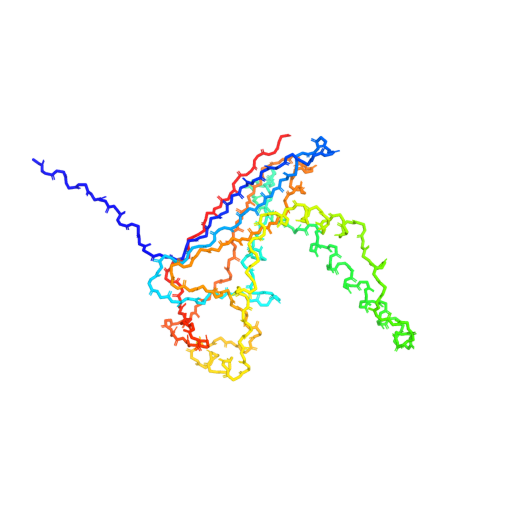TOM 854 N N . ASN A 1 110 ? 20.390 1.510 22.474 1.00 43.16 110 ASN A N 1
ATOM 855 C CA . ASN A 1 110 ? 19.393 1.181 23.490 1.00 43.16 110 ASN A CA 1
ATOM 856 C C . ASN A 1 110 ? 18.087 0.714 22.833 1.00 43.16 110 ASN A C 1
ATOM 858 O O . ASN A 1 110 ? 17.207 1.504 22.485 1.00 43.16 110 ASN A O 1
ATOM 862 N N . TYR A 1 111 ? 17.966 -0.611 22.741 1.00 40.25 111 TYR A N 1
ATOM 863 C CA . TYR A 1 111 ? 16.748 -1.378 22.446 1.00 40.25 111 TYR A CA 1
ATOM 864 C C . TYR A 1 111 ? 15.536 -0.961 23.321 1.00 40.25 111 TYR A C 1
ATOM 866 O O . TYR A 1 111 ? 14.395 -1.189 22.938 1.00 40.25 111 TYR A O 1
ATOM 874 N N . ASN A 1 112 ? 15.772 -0.271 24.448 1.00 43.34 112 ASN A N 1
ATOM 875 C CA . ASN A 1 112 ? 14.760 0.231 25.392 1.00 43.34 112 ASN A CA 1
ATOM 876 C C . ASN A 1 112 ? 14.186 1.628 25.064 1.00 43.34 112 ASN A C 1
ATOM 878 O O . ASN A 1 112 ? 13.480 2.204 25.884 1.00 43.34 112 ASN A O 1
ATOM 882 N N . SER A 1 113 ? 14.492 2.204 23.899 1.00 55.81 113 SER A N 1
ATOM 883 C CA . SER A 1 113 ? 14.018 3.546 23.498 1.00 55.81 113 SER A CA 1
ATOM 884 C C . SER A 1 113 ? 12.668 3.556 22.766 1.00 55.81 113 SER A C 1
ATOM 886 O O . SER A 1 113 ? 12.184 4.621 22.391 1.00 55.81 113 SER A O 1
ATOM 888 N N . LYS A 1 114 ? 12.065 2.386 22.533 1.00 60.72 114 LYS A N 1
ATOM 889 C CA . LYS A 1 114 ? 10.818 2.249 21.773 1.00 60.72 114 LYS A CA 1
ATOM 890 C C . LYS A 1 114 ? 9.593 2.307 22.669 1.00 60.72 114 LYS A C 1
ATOM 892 O O . LYS A 1 114 ? 9.557 1.610 23.682 1.00 60.72 114 LYS A O 1
ATOM 897 N N . SER A 1 115 ? 8.595 3.096 22.267 1.00 65.19 115 SER A N 1
ATOM 898 C CA . SER A 1 115 ? 7.321 3.220 22.986 1.00 65.19 115 SER A CA 1
ATOM 899 C C . SER A 1 115 ? 6.618 1.865 23.167 1.00 65.19 115 SER A C 1
ATOM 901 O O . SER A 1 115 ? 6.738 0.969 22.329 1.00 65.19 115 SER A O 1
ATOM 903 N N . GLU A 1 116 ? 5.843 1.714 24.245 1.00 71.56 116 GLU A N 1
ATOM 904 C CA . GLU A 1 116 ? 5.034 0.507 24.490 1.00 71.56 116 GLU A CA 1
ATOM 905 C C . GLU A 1 116 ? 4.076 0.221 23.326 1.00 71.56 116 GLU A C 1
ATOM 907 O O . GLU A 1 116 ? 3.910 -0.930 22.928 1.00 71.56 116 GLU A O 1
ATOM 912 N N . LEU A 1 117 ? 3.519 1.276 22.721 1.00 68.00 117 LEU A N 1
ATOM 913 C CA . LEU A 1 117 ? 2.660 1.181 21.544 1.00 68.00 117 LEU A CA 1
ATOM 914 C C . LEU A 1 117 ? 3.416 0.613 20.334 1.00 68.00 117 LEU A C 1
ATOM 916 O O . LEU A 1 117 ? 2.908 -0.285 19.667 1.00 68.00 117 LEU A O 1
ATOM 920 N N . TYR A 1 118 ? 4.640 1.084 20.065 1.00 66.75 118 TYR A N 1
ATOM 921 C CA . TYR A 1 118 ? 5.492 0.520 19.013 1.00 66.75 118 TYR A CA 1
ATOM 922 C C . TYR A 1 118 ? 5.777 -0.963 19.265 1.00 66.75 118 TYR A C 1
ATOM 924 O O . TYR A 1 118 ? 5.636 -1.783 18.359 1.00 66.75 118 TYR A O 1
ATOM 932 N N . GLN A 1 119 ? 6.160 -1.320 20.493 1.00 68.88 119 GLN A N 1
ATOM 933 C CA . GLN A 1 119 ? 6.468 -2.706 20.854 1.00 68.88 119 GLN A CA 1
ATOM 934 C C . GLN A 1 119 ? 5.240 -3.609 20.720 1.00 68.88 119 GLN A C 1
ATOM 936 O O . GLN A 1 119 ? 5.355 -4.725 20.215 1.00 68.88 119 GLN A O 1
ATOM 941 N N . GLN A 1 120 ? 4.069 -3.116 21.123 1.00 70.75 120 GLN A N 1
ATOM 942 C CA . GLN A 1 120 ? 2.800 -3.801 20.938 1.00 70.75 120 GLN A CA 1
ATOM 943 C C . GLN A 1 120 ? 2.489 -4.002 19.455 1.00 70.75 120 GLN A C 1
ATOM 945 O O . GLN A 1 120 ? 2.242 -5.134 19.065 1.00 70.75 120 GLN A O 1
ATOM 950 N N . PHE A 1 121 ? 2.569 -2.961 18.621 1.00 71.00 121 PHE A N 1
ATOM 951 C CA . PHE A 1 121 ? 2.329 -3.110 17.185 1.00 71.00 121 PHE A CA 1
ATOM 952 C C . PHE A 1 121 ? 3.282 -4.119 16.554 1.00 71.00 121 PHE A C 1
ATOM 954 O O . PHE A 1 121 ? 2.832 -4.983 15.817 1.00 71.00 121 PHE A O 1
ATOM 961 N N . VAL A 1 122 ? 4.579 -4.055 16.866 1.00 70.69 122 VAL A N 1
ATOM 962 C CA . VAL A 1 122 ? 5.561 -5.008 16.330 1.00 70.69 122 VAL A CA 1
ATOM 963 C C . VAL A 1 122 ? 5.262 -6.428 16.793 1.00 70.69 122 VAL A C 1
ATOM 965 O O . VAL A 1 122 ? 5.331 -7.349 15.987 1.00 70.69 122 VAL A O 1
ATOM 968 N N . ARG A 1 123 ? 4.923 -6.625 18.070 1.00 70.94 123 ARG A N 1
ATOM 969 C CA . ARG A 1 123 ? 4.556 -7.940 18.602 1.00 70.94 123 ARG A CA 1
ATOM 970 C C . ARG A 1 123 ? 3.285 -8.465 17.943 1.00 70.94 123 ARG A C 1
ATOM 972 O O . ARG A 1 123 ? 3.271 -9.613 17.518 1.00 70.94 123 ARG A O 1
ATOM 979 N N . ASP A 1 124 ? 2.247 -7.652 17.846 1.00 70.31 124 ASP A N 1
ATOM 980 C CA . ASP A 1 124 ? 0.952 -8.080 17.332 1.00 70.31 124 ASP A CA 1
ATOM 981 C C . ASP A 1 124 ? 1.050 -8.350 15.823 1.00 70.31 124 ASP A C 1
ATOM 983 O O . ASP A 1 124 ? 0.598 -9.393 15.369 1.00 70.31 124 ASP A O 1
ATOM 987 N N . ASP A 1 125 ? 1.739 -7.498 15.056 1.00 68.12 125 ASP A N 1
ATOM 988 C CA . ASP A 1 125 ? 2.099 -7.753 13.652 1.00 68.12 125 ASP A CA 1
ATOM 989 C C . ASP A 1 125 ? 2.955 -9.026 13.533 1.00 68.12 125 ASP A C 1
ATOM 991 O O . ASP A 1 125 ? 2.767 -9.829 12.621 1.00 68.12 125 ASP A O 1
ATOM 995 N N . SER A 1 126 ? 3.814 -9.300 14.527 1.00 62.91 126 SER A N 1
ATOM 996 C CA . SER A 1 126 ? 4.629 -10.511 14.519 1.00 62.91 126 SER A CA 1
ATOM 997 C C . SER A 1 126 ? 3.854 -11.819 14.669 1.00 62.91 126 SER A C 1
ATOM 999 O O . SER A 1 126 ? 4.288 -12.850 14.159 1.00 62.91 126 SER A O 1
ATOM 1001 N N . LEU A 1 127 ? 2.684 -11.791 15.309 1.00 64.38 127 LEU A N 1
ATOM 1002 C CA . LEU A 1 127 ? 1.801 -12.960 15.420 1.00 64.38 127 LEU A CA 1
ATOM 1003 C C . LEU A 1 127 ? 1.188 -13.354 14.069 1.00 64.38 127 LEU A C 1
ATOM 1005 O O . LEU A 1 127 ? 0.682 -14.468 13.898 1.00 64.38 127 LEU A O 1
ATOM 1009 N N . TRP A 1 128 ? 1.255 -12.442 13.104 1.00 65.56 128 TRP A N 1
ATOM 1010 C CA . TRP A 1 128 ? 0.859 -12.665 11.728 1.00 65.56 128 TRP A CA 1
ATOM 1011 C C . TRP A 1 128 ? 2.034 -13.029 10.819 1.00 65.56 128 TRP A C 1
ATOM 1013 O O . TRP A 1 128 ? 1.778 -13.350 9.661 1.00 65.56 128 TRP A O 1
ATOM 1023 N N . TYR A 1 129 ? 3.280 -13.111 11.326 1.00 58.81 129 TYR A N 1
ATOM 1024 C CA . TYR A 1 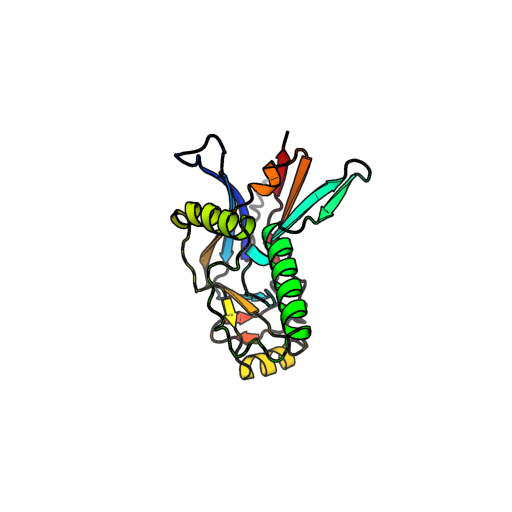129 ? 4.423 -13.596 10.531 1.00 58.81 129 TYR A CA 1
ATOM 1025 C C . TYR A 1 129 ? 4.220 -15.030 10.000 1.00 58.81 129 TYR A C 1
ATOM 1027 O O . TYR A 1 129 ? 4.870 -15.412 9.032 1.00 58.81 129 TYR A O 1
ATOM 1035 N N . ASP A 1 130 ? 3.303 -15.824 10.570 1.00 50.59 130 ASP A N 1
ATOM 1036 C CA . ASP A 1 130 ? 2.907 -17.125 9.999 1.00 50.59 130 ASP A CA 1
ATOM 1037 C C . ASP A 1 130 ? 2.303 -16.989 8.581 1.00 50.59 130 ASP A C 1
ATOM 1039 O O . ASP A 1 130 ? 2.342 -17.937 7.796 1.00 50.59 130 ASP A O 1
ATOM 1043 N N . TYR A 1 131 ? 1.750 -15.817 8.243 1.00 48.84 131 TYR A N 1
ATOM 1044 C CA . TYR A 1 131 ? 1.233 -15.466 6.914 1.00 48.84 131 TYR A CA 1
ATOM 1045 C C . TYR A 1 131 ? 2.265 -14.743 6.034 1.00 48.84 131 TYR A C 1
ATOM 1047 O O . TYR A 1 131 ? 1.977 -14.454 4.870 1.00 48.84 131 TYR A O 1
ATOM 1055 N N . ASP A 1 132 ? 3.464 -14.468 6.553 1.00 45.62 132 ASP A N 1
ATOM 1056 C CA . ASP A 1 132 ? 4.508 -13.745 5.834 1.00 45.62 132 ASP A CA 1
ATOM 1057 C C . ASP A 1 132 ? 5.194 -14.670 4.822 1.00 45.62 132 ASP A C 1
ATOM 1059 O O . ASP A 1 132 ? 6.168 -15.377 5.103 1.00 45.62 132 ASP A O 1
ATOM 1063 N N . TYR A 1 133 ? 4.728 -14.621 3.576 1.00 42.19 133 TYR A N 1
ATOM 1064 C CA . TYR A 1 133 ? 5.604 -14.928 2.454 1.00 42.19 133 TYR A CA 1
ATOM 1065 C C . TYR A 1 133 ? 6.583 -13.761 2.310 1.00 42.19 133 TYR A C 1
ATOM 1067 O O . TYR A 1 133 ? 6.307 -12.775 1.629 1.00 42.19 133 TYR A O 1
ATOM 1075 N N . LYS A 1 134 ? 7.741 -13.865 2.976 1.00 39.53 134 LYS A N 1
ATOM 1076 C CA . LYS A 1 134 ? 8.855 -12.926 2.800 1.00 39.53 134 LYS A CA 1
ATOM 1077 C C . LYS A 1 134 ? 9.194 -12.804 1.319 1.00 39.53 134 LYS A C 1
ATOM 1079 O O . LYS A 1 134 ? 9.912 -13.641 0.780 1.00 39.53 134 LYS A O 1
ATOM 1084 N N . ASN A 1 135 ? 8.781 -11.706 0.702 1.00 42.41 135 ASN A N 1
ATOM 1085 C CA . ASN A 1 135 ? 9.402 -11.233 -0.517 1.00 42.41 135 ASN A CA 1
ATOM 1086 C C . ASN A 1 135 ? 10.213 -9.978 -0.188 1.00 42.41 135 ASN A C 1
ATOM 1088 O O . ASN A 1 135 ? 9.799 -8.844 -0.395 1.00 42.41 135 ASN A O 1
ATOM 1092 N N . THR A 1 136 ? 11.483 -10.187 0.167 1.00 43.38 136 THR A N 1
ATOM 1093 C CA . THR A 1 136 ? 12.581 -9.230 -0.101 1.00 43.38 136 THR A CA 1
ATOM 1094 C C . THR A 1 136 ? 12.677 -8.825 -1.587 1.00 43.38 136 THR A C 1
ATOM 1096 O O . THR A 1 136 ? 13.569 -8.081 -1.980 1.00 43.38 136 THR A O 1
ATOM 1099 N N . GLN A 1 137 ? 11.759 -9.315 -2.419 1.00 50.72 137 GLN A N 1
ATOM 1100 C CA . GLN A 1 137 ? 11.646 -9.147 -3.853 1.00 50.72 137 GLN A CA 1
ATOM 1101 C C . GLN A 1 137 ? 10.973 -7.829 -4.281 1.00 50.72 137 GLN A C 1
ATOM 1103 O O . GLN A 1 137 ? 11.137 -7.441 -5.434 1.00 50.72 137 GLN A O 1
ATOM 1108 N N . TYR A 1 138 ? 10.251 -7.132 -3.389 1.00 50.81 138 TYR A N 1
ATOM 1109 C CA . TYR A 1 138 ? 9.442 -5.967 -3.776 1.00 50.81 138 TYR A CA 1
ATOM 1110 C C . TYR A 1 138 ? 10.247 -4.707 -4.047 1.00 50.81 138 TYR A C 1
ATOM 1112 O O . TYR A 1 138 ? 10.091 -4.089 -5.094 1.00 50.81 138 TYR A O 1
ATOM 1120 N N . ALA A 1 139 ? 11.091 -4.307 -3.103 1.00 56.59 139 ALA A N 1
ATOM 1121 C CA . ALA A 1 139 ? 11.701 -2.992 -3.139 1.00 56.59 139 ALA A CA 1
ATOM 1122 C C . ALA A 1 139 ? 13.110 -3.091 -3.713 1.00 56.59 139 ALA A C 1
ATOM 1124 O O . ALA A 1 139 ? 14.038 -3.561 -3.051 1.00 56.59 139 ALA A O 1
ATOM 1125 N N . LYS A 1 140 ? 13.289 -2.606 -4.942 1.00 62.75 140 LYS A N 1
ATOM 1126 C CA . LYS A 1 140 ? 14.624 -2.350 -5.481 1.00 62.75 140 LYS A CA 1
ATOM 1127 C C . LYS A 1 140 ? 14.839 -0.855 -5.606 1.00 62.75 140 LYS A C 1
ATOM 1129 O O . LYS A 1 140 ? 14.097 -0.160 -6.295 1.00 62.75 140 LYS A O 1
ATOM 1134 N N . THR A 1 141 ? 15.896 -0.376 -4.965 1.00 63.88 141 THR A N 1
ATOM 1135 C CA . THR A 1 141 ? 16.392 0.979 -5.184 1.00 63.88 141 THR A CA 1
ATOM 1136 C C . THR A 1 141 ? 16.980 1.068 -6.589 1.00 63.88 141 THR A C 1
ATOM 1138 O O . THR A 1 141 ? 17.802 0.231 -6.979 1.00 63.88 141 THR A O 1
ATOM 1141 N N . ILE A 1 142 ? 16.559 2.072 -7.357 1.00 64.75 142 ILE A N 1
ATOM 1142 C CA . ILE A 1 142 ? 17.217 2.418 -8.618 1.00 64.75 142 ILE A CA 1
ATOM 1143 C C . ILE A 1 142 ? 18.653 2.870 -8.305 1.00 64.75 142 ILE A C 1
ATOM 1145 O O . ILE A 1 142 ? 18.866 3.673 -7.398 1.00 64.75 142 ILE A O 1
ATOM 1149 N N . ARG A 1 143 ? 19.650 2.343 -9.029 1.00 68.44 143 ARG A N 1
ATOM 1150 C CA . ARG A 1 143 ? 21.040 2.825 -8.926 1.00 68.44 143 ARG A CA 1
ATOM 1151 C C . ARG A 1 143 ? 21.115 4.261 -9.439 1.00 68.44 143 ARG A C 1
ATOM 1153 O O . ARG A 1 143 ? 20.408 4.585 -10.380 1.00 68.44 143 ARG A O 1
ATOM 1160 N N . GLU A 1 144 ? 22.009 5.094 -8.915 1.00 69.12 144 GLU A N 1
ATOM 1161 C CA . GLU A 1 144 ? 22.124 6.500 -9.348 1.00 69.12 144 GLU A CA 1
ATOM 1162 C C . GLU A 1 144 ? 22.206 6.659 -10.876 1.00 69.12 144 GLU A C 1
ATOM 1164 O O . GLU A 1 144 ? 21.480 7.463 -11.447 1.00 69.12 144 GLU A O 1
ATOM 1169 N N . THR A 1 145 ? 22.978 5.809 -11.558 1.00 70.56 145 THR A N 1
ATOM 1170 C CA . THR A 1 145 ? 23.095 5.807 -13.028 1.00 70.56 145 THR A CA 1
ATOM 1171 C C . THR A 1 145 ? 21.778 5.505 -13.750 1.00 70.56 145 THR A C 1
ATOM 1173 O O . THR A 1 145 ? 21.473 6.105 -14.777 1.00 70.56 145 THR A O 1
ATOM 1176 N N . ASP A 1 146 ? 20.981 4.583 -13.207 1.00 72.56 146 ASP A N 1
ATOM 1177 C CA . ASP A 1 146 ? 19.671 4.222 -13.752 1.00 72.56 146 ASP A CA 1
ATOM 1178 C C . ASP A 1 146 ? 18.645 5.334 -13.453 1.00 72.56 146 ASP A C 1
ATOM 1180 O O . ASP A 1 146 ? 17.718 5.543 -14.232 1.00 72.56 146 ASP A O 1
ATOM 1184 N N . LEU A 1 147 ? 18.825 6.077 -12.351 1.00 71.56 147 LEU A N 1
ATOM 1185 C CA . LEU A 1 147 ? 17.966 7.193 -11.946 1.00 71.56 147 LEU A CA 1
ATOM 1186 C C . LEU A 1 147 ? 18.139 8.393 -12.875 1.00 71.56 147 LEU A C 1
ATOM 1188 O O . LEU A 1 147 ? 17.159 9.049 -13.225 1.00 71.56 147 LEU A O 1
ATOM 1192 N N . GLU A 1 148 ? 19.372 8.678 -13.289 1.00 73.44 148 GLU A N 1
ATOM 1193 C CA . GLU A 1 148 ? 19.655 9.739 -14.256 1.00 73.44 148 GLU A CA 1
ATOM 1194 C C . GLU A 1 148 ? 19.014 9.441 -15.607 1.00 73.44 148 GLU A C 1
ATOM 1196 O O . GLU A 1 148 ? 18.314 10.295 -16.150 1.00 73.44 148 GLU A O 1
ATOM 1201 N N . HIS A 1 149 ? 19.182 8.214 -16.103 1.00 75.81 149 HIS A N 1
ATOM 1202 C CA . HIS A 1 149 ? 18.542 7.778 -17.338 1.00 75.81 149 HIS A CA 1
ATOM 1203 C C . HIS A 1 149 ? 17.010 7.797 -17.226 1.00 75.81 149 HIS A C 1
ATOM 1205 O O . HIS A 1 149 ? 16.333 8.330 -18.103 1.00 75.81 149 HIS A O 1
ATOM 1211 N N . PHE A 1 150 ? 16.460 7.288 -16.121 1.00 76.38 150 PHE A N 1
ATOM 1212 C CA . PHE A 1 150 ? 15.027 7.325 -15.841 1.00 76.38 150 PHE A CA 1
ATOM 1213 C C . PHE A 1 150 ? 14.483 8.755 -15.852 1.00 76.38 150 PHE A C 1
ATOM 1215 O O . PHE A 1 150 ? 13.499 9.025 -16.537 1.00 76.38 150 PHE A O 1
ATOM 1222 N N . SER A 1 151 ? 15.149 9.682 -15.161 1.00 77.44 151 SER A N 1
ATOM 1223 C CA . SER A 1 151 ? 14.748 11.094 -15.099 1.00 77.44 151 SER A CA 1
ATOM 1224 C C . SER A 1 151 ? 14.776 11.751 -16.484 1.00 77.44 151 SER A C 1
ATOM 1226 O O . SER A 1 151 ? 13.874 12.502 -16.836 1.00 77.44 151 SER A O 1
ATOM 1228 N N . GLN A 1 152 ? 15.779 11.431 -17.308 1.00 79.81 152 GLN A N 1
ATOM 1229 C CA . GLN A 1 152 ? 15.888 11.938 -18.681 1.00 79.81 152 GLN A CA 1
ATOM 1230 C C . GLN A 1 152 ? 14.780 11.410 -19.601 1.00 79.81 152 GLN A C 1
ATOM 1232 O O . GLN A 1 152 ? 14.252 12.164 -20.412 1.00 79.81 152 GLN A O 1
ATOM 1237 N N . VAL A 1 153 ? 14.440 10.123 -19.496 1.00 76.75 153 VAL A N 1
ATOM 1238 C CA . VAL A 1 153 ? 13.456 9.463 -20.372 1.00 76.75 153 VAL A CA 1
ATOM 1239 C C . VAL A 1 153 ? 12.017 9.790 -19.967 1.00 76.75 153 VAL A C 1
ATOM 1241 O O . VAL A 1 153 ? 11.143 9.891 -20.825 1.00 76.75 153 VAL A O 1
ATOM 1244 N N . THR A 1 154 ? 11.763 9.944 -18.668 1.00 73.75 154 THR A N 1
ATOM 1245 C CA . THR A 1 154 ? 10.409 10.132 -18.117 1.00 73.75 154 THR A CA 1
ATOM 1246 C C . THR A 1 154 ? 10.089 11.583 -17.769 1.00 73.75 154 THR A C 1
ATOM 1248 O O . THR A 1 154 ? 8.927 11.907 -17.562 1.00 73.75 154 THR A O 1
ATOM 1251 N N . GLY A 1 155 ? 11.092 12.465 -17.691 1.00 70.88 155 GLY A N 1
ATOM 1252 C CA . GLY A 1 155 ? 10.921 13.863 -17.282 1.00 70.88 155 GLY A CA 1
ATOM 1253 C C . GLY A 1 155 ? 10.707 14.062 -15.777 1.00 70.88 155 GLY A C 1
ATOM 1254 O O . GLY A 1 155 ? 10.600 15.200 -15.322 1.00 70.88 155 GLY A O 1
ATOM 1255 N N . LEU A 1 156 ? 10.670 12.985 -14.986 1.00 71.88 156 LEU A N 1
ATOM 1256 C CA . LEU A 1 156 ? 10.559 13.065 -13.532 1.00 71.88 156 LEU A CA 1
ATOM 1257 C C . LEU A 1 156 ? 11.881 13.548 -12.922 1.00 71.88 156 LEU A C 1
ATOM 1259 O O . LEU A 1 156 ? 12.950 13.059 -13.275 1.00 71.88 156 LEU A O 1
ATOM 1263 N N . GLU A 1 157 ? 11.817 14.495 -11.981 1.00 66.69 157 GLU A N 1
ATOM 1264 C CA . GLU A 1 157 ? 13.000 14.971 -11.251 1.00 66.69 157 GLU A CA 1
ATOM 1265 C C . GLU A 1 157 ? 13.749 13.821 -10.553 1.00 66.69 157 GLU A C 1
ATOM 1267 O O . GLU A 1 157 ? 13.132 12.835 -10.139 1.00 66.69 157 GLU A O 1
ATOM 1272 N N . LYS A 1 158 ? 15.066 13.994 -10.332 1.00 62.47 158 LYS A N 1
ATOM 1273 C CA . LYS A 1 158 ? 15.928 13.077 -9.560 1.00 62.47 158 LYS A CA 1
ATOM 1274 C C . LYS A 1 158 ? 15.455 12.970 -8.100 1.00 62.47 158 LYS A C 1
ATOM 1276 O O . LYS A 1 158 ? 16.028 13.568 -7.194 1.00 62.47 158 LYS A O 1
ATOM 1281 N N . ARG A 1 159 ? 14.391 12.214 -7.856 1.00 60.94 159 ARG A N 1
ATOM 1282 C CA . ARG A 1 159 ? 13.922 11.822 -6.523 1.00 60.94 159 ARG A CA 1
ATOM 1283 C C . ARG A 1 159 ? 14.407 10.412 -6.244 1.00 60.94 159 ARG A C 1
ATOM 1285 O O . ARG A 1 159 ? 14.569 9.632 -7.176 1.00 60.94 159 ARG A O 1
ATOM 1292 N N . THR A 1 160 ? 14.592 10.050 -4.977 1.00 61.16 160 THR A N 1
ATOM 1293 C CA . THR A 1 160 ? 14.802 8.648 -4.587 1.00 61.16 160 THR A CA 1
ATOM 1294 C C . THR A 1 160 ? 13.541 7.855 -4.931 1.00 61.16 160 THR A C 1
ATOM 1296 O O . THR A 1 160 ? 12.608 7.738 -4.136 1.00 61.16 160 THR A O 1
ATOM 1299 N N . ALA A 1 161 ? 13.479 7.378 -6.168 1.00 66.69 161 ALA A N 1
ATOM 1300 C CA . ALA A 1 161 ? 12.353 6.651 -6.703 1.00 66.69 161 ALA A CA 1
ATOM 1301 C C . ALA A 1 161 ? 12.536 5.180 -6.334 1.00 66.69 161 ALA A C 1
ATOM 1303 O O . ALA A 1 161 ? 13.494 4.523 -6.750 1.00 66.69 161 ALA A O 1
ATOM 1304 N N . LEU A 1 162 ? 11.635 4.688 -5.491 1.00 73.69 162 LEU A N 1
ATOM 1305 C CA . LEU A 1 162 ? 11.524 3.269 -5.206 1.00 73.69 162 LEU A CA 1
ATOM 1306 C C . LEU A 1 162 ? 10.399 2.693 -6.060 1.00 73.69 162 LEU A C 1
ATOM 1308 O O . LEU A 1 162 ? 9.440 3.382 -6.418 1.00 73.69 162 LEU A O 1
ATOM 1312 N N . PHE A 1 163 ? 10.552 1.424 -6.407 1.00 76.44 163 PHE A N 1
ATOM 1313 C CA . PHE A 1 163 ? 9.598 0.709 -7.235 1.00 76.44 163 PHE A CA 1
ATOM 1314 C C . PHE A 1 163 ? 9.290 -0.622 -6.588 1.00 76.44 163 PHE A C 1
ATOM 1316 O O . PHE A 1 163 ? 10.205 -1.295 -6.103 1.00 76.44 163 PHE A O 1
ATOM 1323 N N . THR A 1 164 ? 8.021 -1.004 -6.643 1.00 80.44 164 THR A N 1
ATOM 1324 C CA . THR A 1 164 ? 7.604 -2.376 -6.405 1.00 80.44 164 THR A CA 1
ATOM 1325 C C . THR A 1 164 ? 7.782 -3.155 -7.704 1.00 80.44 164 THR A C 1
ATOM 1327 O O . THR A 1 164 ? 7.092 -2.903 -8.694 1.00 80.44 164 THR A O 1
ATOM 1330 N N . LEU A 1 165 ? 8.737 -4.081 -7.719 1.00 80.25 165 LEU A N 1
ATOM 1331 C CA . LEU A 1 165 ? 9.031 -4.921 -8.878 1.00 80.25 165 LEU A CA 1
ATOM 1332 C C . LEU A 1 165 ? 8.188 -6.198 -8.854 1.00 80.25 165 LEU A C 1
ATOM 1334 O O . LEU A 1 165 ? 8.081 -6.849 -7.817 1.00 80.25 165 LEU A O 1
ATOM 1338 N N . MET A 1 166 ? 7.623 -6.573 -10.001 1.00 80.31 166 MET A N 1
ATOM 1339 C CA . MET A 1 166 ? 6.835 -7.797 -10.153 1.00 80.31 166 MET A CA 1
ATOM 1340 C C . MET A 1 166 ? 7.168 -8.490 -11.472 1.00 80.31 166 MET A C 1
ATOM 1342 O O . MET A 1 166 ? 7.054 -7.896 -12.546 1.00 80.31 166 MET A O 1
ATOM 1346 N N . LYS A 1 167 ? 7.561 -9.760 -11.419 1.00 82.31 167 LYS A N 1
ATOM 1347 C CA . LYS A 1 167 ? 7.793 -10.580 -12.610 1.00 82.31 167 LYS A CA 1
ATOM 1348 C C . LYS A 1 167 ? 6.488 -10.899 -13.329 1.00 82.31 167 LYS A C 1
ATOM 1350 O O . LYS A 1 167 ? 5.401 -10.820 -12.748 1.00 82.31 167 LYS A O 1
ATOM 1355 N N . ALA A 1 168 ? 6.586 -11.276 -14.597 1.00 82.44 168 ALA A N 1
ATOM 1356 C CA . ALA A 1 168 ? 5.457 -11.797 -15.359 1.00 82.44 168 ALA A CA 1
ATOM 1357 C C . ALA A 1 168 ? 4.746 -12.920 -14.583 1.00 82.44 168 ALA A C 1
ATOM 1359 O O . ALA A 1 168 ? 5.393 -13.859 -14.113 1.00 82.44 168 ALA A O 1
ATOM 1360 N N . LYS A 1 169 ? 3.414 -12.839 -14.477 1.00 82.56 169 LYS A N 1
ATOM 1361 C CA . LYS A 1 169 ? 2.562 -13.835 -13.792 1.00 82.56 169 LYS A CA 1
ATOM 1362 C C . LYS A 1 169 ? 2.852 -14.013 -12.297 1.00 82.56 169 LYS A C 1
ATOM 1364 O O . LYS A 1 169 ? 2.366 -14.970 -11.693 1.00 82.56 169 LYS A O 1
ATOM 1369 N N . GLU A 1 170 ? 3.618 -13.110 -11.691 1.00 84.69 170 GLU A N 1
ATOM 1370 C CA . GLU A 1 170 ? 3.932 -13.172 -10.270 1.00 84.69 170 GLU A CA 1
ATOM 1371 C C . GLU A 1 170 ? 2.723 -12.791 -9.409 1.00 84.69 170 GLU A C 1
ATOM 1373 O O . GLU A 1 170 ? 1.940 -11.889 -9.738 1.00 84.69 170 GLU A O 1
ATOM 1378 N N . ARG A 1 171 ? 2.589 -13.500 -8.286 1.00 84.06 171 ARG A N 1
ATOM 1379 C CA . ARG A 1 171 ? 1.627 -13.230 -7.222 1.00 84.06 171 ARG A CA 1
ATOM 1380 C C . ARG A 1 171 ? 2.391 -12.934 -5.947 1.00 84.06 171 ARG A C 1
ATOM 1382 O O . ARG A 1 171 ? 3.326 -13.645 -5.593 1.00 84.06 171 ARG A O 1
ATOM 1389 N N . CYS A 1 172 ? 1.904 -11.924 -5.258 1.00 78.50 172 CYS A N 1
ATOM 1390 C CA . CYS A 1 172 ? 2.566 -11.268 -4.164 1.00 78.50 172 CYS A CA 1
ATOM 1391 C C . CYS A 1 172 ? 1.539 -10.954 -3.076 1.00 78.50 172 CYS A C 1
ATOM 1393 O O . CYS A 1 172 ? 0.404 -10.586 -3.388 1.00 78.50 172 CYS A O 1
ATOM 1395 N N . GLN A 1 173 ? 1.919 -11.134 -1.817 1.00 82.81 173 GLN A N 1
ATOM 1396 C CA . GLN A 1 173 ? 1.093 -10.808 -0.662 1.00 82.81 173 GLN A CA 1
ATOM 1397 C C . GLN A 1 173 ? 1.901 -9.985 0.342 1.00 82.81 173 GLN A C 1
ATOM 1399 O O . GLN A 1 173 ? 3.089 -10.242 0.521 1.00 82.81 173 GLN A O 1
ATOM 1404 N N . ASP A 1 174 ? 1.240 -9.008 0.954 1.00 80.44 174 ASP A N 1
ATOM 1405 C CA . ASP A 1 174 ? 1.724 -8.203 2.072 1.00 80.44 174 ASP A CA 1
ATOM 1406 C C . ASP A 1 174 ? 0.636 -8.157 3.147 1.00 80.44 174 ASP A C 1
ATOM 1408 O O . ASP A 1 174 ? -0.561 -8.219 2.846 1.00 80.44 174 ASP A O 1
ATOM 1412 N N . PHE A 1 175 ? 1.046 -8.011 4.400 1.00 81.25 175 PHE A N 1
ATOM 1413 C CA . PHE A 1 175 ? 0.144 -8.014 5.541 1.00 81.25 175 PHE A CA 1
ATOM 1414 C C . PHE A 1 175 ? 0.415 -6.828 6.474 1.00 81.25 175 PHE A C 1
ATOM 1416 O O . PHE A 1 175 ? 1.548 -6.363 6.588 1.00 81.25 175 PHE A O 1
ATOM 1423 N N . THR A 1 176 ? -0.630 -6.321 7.132 1.00 81.38 176 THR A N 1
ATOM 1424 C CA . THR A 1 176 ? -0.483 -5.392 8.257 1.00 81.38 176 THR A CA 1
ATOM 1425 C C . THR A 1 176 ? -1.631 -5.529 9.257 1.00 81.38 176 THR A C 1
ATOM 1427 O O . THR A 1 176 ? -2.786 -5.735 8.874 1.00 81.38 176 THR A O 1
ATOM 1430 N N . ASN A 1 177 ? -1.334 -5.415 10.551 1.00 82.00 177 ASN A N 1
ATOM 1431 C CA . ASN A 1 177 ? -2.356 -5.362 11.597 1.00 82.00 177 ASN A CA 1
ATOM 1432 C C . ASN A 1 177 ? -3.209 -4.077 11.499 1.00 82.00 177 ASN A C 1
ATOM 1434 O O . ASN A 1 177 ? -2.679 -2.969 11.444 1.00 82.00 177 ASN A O 1
ATOM 1438 N N . ILE A 1 178 ? -4.539 -4.218 11.534 1.00 86.44 178 ILE A N 1
ATOM 1439 C CA . ILE A 1 178 ? -5.500 -3.099 11.496 1.00 86.44 178 ILE A CA 1
ATOM 1440 C C . ILE A 1 178 ? -6.456 -3.087 12.697 1.00 86.44 178 ILE A C 1
ATOM 1442 O O . ILE A 1 178 ? -7.506 -2.439 12.657 1.00 86.44 178 ILE A O 1
ATOM 1446 N N . THR A 1 179 ? -6.102 -3.766 13.792 1.00 84.31 179 THR A N 1
ATOM 1447 C CA . THR A 1 179 ? -6.914 -3.843 15.018 1.00 84.31 179 THR A CA 1
ATOM 1448 C C . THR A 1 179 ? -7.240 -2.453 15.580 1.00 84.31 179 THR A C 1
ATOM 1450 O O . THR A 1 179 ? -8.295 -2.261 16.182 1.00 84.31 179 THR A O 1
ATOM 1453 N N . PHE A 1 180 ? -6.402 -1.440 15.329 1.00 84.62 180 PHE A N 1
ATOM 1454 C CA . PHE A 1 180 ? -6.664 -0.065 15.768 1.00 84.62 180 PHE A CA 1
ATOM 1455 C C . PHE A 1 180 ? -7.980 0.519 15.217 1.00 84.62 180 PHE A C 1
ATOM 1457 O O . PHE A 1 180 ? -8.618 1.319 15.899 1.00 84.62 180 PHE A O 1
ATOM 1464 N N . LEU A 1 181 ? -8.438 0.097 14.029 1.00 88.56 181 LEU A N 1
ATOM 1465 C CA . LEU A 1 181 ? -9.724 0.541 13.469 1.00 88.56 181 LEU A CA 1
ATOM 1466 C C . LEU A 1 181 ? -10.913 0.076 14.323 1.00 88.56 181 LEU A C 1
ATOM 1468 O O . LEU A 1 181 ? -11.937 0.752 14.382 1.00 88.56 181 LEU A O 1
ATOM 1472 N N . TYR A 1 182 ? -10.755 -1.045 15.030 1.00 87.06 182 TYR A N 1
ATOM 1473 C CA . TYR A 1 182 ? -11.769 -1.666 15.885 1.00 87.06 182 TYR A CA 1
ATOM 1474 C C . TYR A 1 182 ? -11.837 -1.076 17.292 1.00 87.06 182 TYR A C 1
ATOM 1476 O O . TYR A 1 182 ? -12.732 -1.425 18.056 1.00 87.06 182 TYR A O 1
ATOM 1484 N N . GLN A 1 183 ? -10.946 -0.144 17.635 1.00 84.94 183 GLN A N 1
ATOM 1485 C CA . GLN A 1 183 ? -10.960 0.523 18.939 1.00 84.94 183 GLN A CA 1
ATOM 1486 C C . GLN A 1 183 ? -12.097 1.542 19.078 1.00 84.94 183 GLN A C 1
ATOM 1488 O O . GLN A 1 183 ? -12.463 1.903 20.195 1.00 84.94 183 GLN A O 1
ATOM 1493 N N . GLN A 1 184 ? -12.650 2.032 17.964 1.00 85.94 184 GLN A N 1
ATOM 1494 C CA . GLN A 1 184 ? -13.746 2.997 17.971 1.00 85.94 184 GLN A CA 1
ATOM 1495 C C . GLN A 1 184 ? -14.833 2.612 16.962 1.00 85.94 184 GLN A C 1
ATOM 1497 O O . GLN A 1 184 ? -14.508 2.382 15.793 1.00 85.94 184 GLN A O 1
ATOM 1502 N N . PRO A 1 185 ? -16.121 2.660 17.344 1.00 90.69 185 PRO A N 1
ATOM 1503 C CA . PRO A 1 185 ? -17.220 2.519 16.396 1.00 90.69 185 PRO A CA 1
ATOM 1504 C C . PRO A 1 185 ? -17.148 3.554 15.265 1.00 90.69 185 PRO A C 1
ATOM 1506 O O . PRO A 1 185 ? -16.650 4.679 15.440 1.00 90.69 185 PRO A O 1
ATOM 1509 N N . GLY A 1 186 ? -17.650 3.171 14.093 1.00 93.12 186 GLY A N 1
ATOM 1510 C CA . GLY A 1 186 ? -17.711 4.036 12.920 1.00 93.12 186 GLY A CA 1
ATOM 1511 C C . GLY A 1 186 ? -17.743 3.292 11.588 1.00 93.12 186 GLY A C 1
ATOM 1512 O O . GLY A 1 186 ? -17.569 2.074 11.520 1.00 93.12 186 GLY A O 1
ATOM 1513 N N . ASP A 1 187 ? -17.948 4.067 10.525 1.00 95.69 187 ASP A N 1
ATOM 1514 C CA . ASP A 1 187 ? -17.830 3.613 9.143 1.00 95.69 187 ASP A CA 1
ATOM 1515 C C . ASP A 1 187 ? -16.459 4.025 8.593 1.00 95.69 187 ASP A C 1
ATOM 1517 O O . ASP A 1 187 ? -16.091 5.201 8.600 1.00 95.69 187 ASP A O 1
ATOM 1521 N N . TYR A 1 188 ? -15.695 3.051 8.121 1.00 95.88 188 TYR A N 1
ATOM 1522 C CA . TYR A 1 188 ? -14.322 3.201 7.666 1.00 95.88 188 TYR A CA 1
ATOM 1523 C C . TYR A 1 188 ? -14.193 2.818 6.193 1.00 95.88 188 TYR A C 1
ATOM 1525 O O . TYR A 1 188 ? -14.921 1.958 5.694 1.00 95.88 188 TYR A O 1
ATOM 1533 N N . LYS A 1 189 ? -13.241 3.450 5.508 1.00 96.12 189 LYS A N 1
ATOM 1534 C CA . LYS A 1 189 ? -12.825 3.108 4.146 1.00 96.12 189 LYS A CA 1
ATOM 1535 C C . LYS A 1 189 ? -11.324 2.846 4.134 1.00 96.12 189 LYS A C 1
ATOM 1537 O O . LYS A 1 189 ? -10.566 3.620 4.712 1.00 96.12 189 LYS A O 1
ATOM 1542 N N . ILE A 1 190 ? -10.898 1.776 3.477 1.00 95.31 190 ILE A N 1
ATOM 1543 C CA . ILE A 1 190 ? -9.488 1.440 3.260 1.00 95.31 190 ILE A CA 1
ATOM 1544 C C . ILE A 1 190 ? -9.251 1.397 1.755 1.00 95.31 190 ILE A C 1
ATOM 1546 O O . ILE A 1 190 ? -9.997 0.733 1.032 1.00 95.31 190 ILE A O 1
ATOM 1550 N N . ALA A 1 191 ? -8.232 2.103 1.282 1.00 94.00 191 ALA A N 1
ATOM 1551 C CA . ALA A 1 191 ? -7.907 2.180 -0.136 1.00 94.00 191 ALA A CA 1
ATOM 1552 C C . ALA A 1 191 ? -6.392 2.192 -0.342 1.00 94.00 191 ALA A C 1
ATOM 1554 O O . ALA A 1 191 ? -5.652 2.724 0.483 1.00 94.00 191 ALA A O 1
ATOM 1555 N N . LEU A 1 192 ? -5.934 1.617 -1.452 1.00 90.56 192 LEU A N 1
ATOM 1556 C CA . LEU A 1 192 ? -4.569 1.808 -1.921 1.00 90.56 192 LEU A CA 1
ATOM 1557 C C . LEU A 1 192 ? -4.520 3.069 -2.783 1.00 90.56 192 LEU A C 1
ATOM 1559 O O . LEU A 1 192 ? -5.184 3.131 -3.817 1.00 90.56 192 LEU A O 1
ATOM 1563 N N . GLU A 1 193 ? -3.688 4.028 -2.398 1.00 87.44 193 GLU A N 1
ATOM 1564 C CA . GLU A 1 193 ? -3.472 5.258 -3.155 1.00 87.44 193 GLU A CA 1
ATOM 1565 C C . GLU A 1 193 ? -2.023 5.346 -3.606 1.00 87.44 193 GLU A C 1
ATOM 1567 O O . GLU A 1 193 ? -1.131 5.802 -2.885 1.00 87.44 193 GLU A O 1
ATOM 1572 N N . LEU A 1 194 ? -1.796 4.887 -4.833 1.00 79.81 194 LEU A N 1
ATOM 1573 C CA . LEU A 1 194 ? -0.525 5.095 -5.503 1.00 79.81 194 LEU A CA 1
ATOM 1574 C C . LEU A 1 194 ? -0.479 6.527 -6.046 1.00 79.81 194 LEU A C 1
ATOM 1576 O O . LEU A 1 194 ? -1.486 7.008 -6.567 1.00 79.81 194 LEU A O 1
ATOM 1580 N N . PRO A 1 195 ? 0.666 7.215 -5.932 1.00 73.19 195 PRO A N 1
ATOM 1581 C CA . PRO A 1 195 ? 0.815 8.533 -6.525 1.00 73.19 195 PRO A CA 1
ATOM 1582 C C . PRO A 1 195 ? 0.644 8.438 -8.040 1.00 73.19 195 PRO A C 1
ATOM 1584 O O . PRO A 1 195 ? 1.185 7.533 -8.679 1.00 73.19 195 PRO A O 1
ATOM 1587 N N . GLU A 1 196 ? -0.102 9.385 -8.603 1.00 67.06 196 GLU A N 1
ATOM 1588 C CA . GLU A 1 196 ? -0.228 9.517 -10.048 1.00 67.06 196 GLU A CA 1
ATOM 1589 C C . GLU A 1 196 ? 1.144 9.848 -10.637 1.00 67.06 196 GLU A C 1
ATOM 1591 O O . GLU A 1 196 ? 1.828 10.774 -10.192 1.00 67.06 196 GLU A O 1
ATOM 1596 N N . VAL A 1 197 ? 1.560 9.057 -11.624 1.00 70.75 197 VAL A N 1
ATOM 1597 C CA . VAL A 1 197 ? 2.786 9.297 -12.375 1.00 70.75 197 VAL A CA 1
ATOM 1598 C C . VAL A 1 197 ? 2.461 9.256 -13.849 1.00 70.75 197 VAL A C 1
ATOM 1600 O O . VAL A 1 197 ? 2.168 8.194 -14.393 1.00 70.75 197 VAL A O 1
ATOM 1603 N N . ASP A 1 198 ? 2.571 10.417 -14.479 1.00 70.44 198 ASP A N 1
ATOM 1604 C CA . ASP A 1 198 ? 2.592 10.529 -15.926 1.00 70.44 198 ASP A CA 1
ATOM 1605 C C . ASP A 1 198 ? 4.028 10.270 -16.394 1.00 70.44 198 ASP A C 1
ATOM 1607 O O . ASP A 1 198 ? 4.941 11.048 -16.118 1.00 70.44 198 ASP A O 1
ATOM 1611 N N . LEU A 1 199 ? 4.245 9.128 -17.047 1.00 69.50 199 LEU A N 1
ATOM 1612 C CA . LEU A 1 199 ? 5.531 8.816 -17.677 1.00 69.50 199 LEU A CA 1
ATOM 1613 C C . LEU A 1 199 ? 5.596 9.343 -19.117 1.00 69.50 199 LEU A C 1
ATOM 1615 O O . LEU A 1 199 ? 6.520 8.991 -19.843 1.00 69.50 199 LEU A O 1
ATOM 1619 N N . HIS A 1 200 ? 4.618 10.146 -19.548 1.00 69.81 200 HIS A N 1
ATOM 1620 C CA . HIS A 1 200 ? 4.461 10.698 -20.892 1.00 69.81 200 HIS A CA 1
ATOM 1621 C C . HIS A 1 200 ? 4.534 9.628 -21.992 1.00 69.81 200 HIS A C 1
ATOM 1623 O O . HIS A 1 200 ? 5.077 9.847 -23.075 1.00 69.81 200 HIS A O 1
ATOM 1629 N N . GLY A 1 201 ? 4.023 8.426 -21.703 1.00 66.06 201 GLY A N 1
ATOM 1630 C CA . GLY A 1 201 ? 4.122 7.262 -22.587 1.00 66.06 201 GLY A CA 1
ATOM 1631 C C . GLY A 1 201 ? 5.536 6.683 -22.753 1.00 66.06 201 GLY A C 1
ATOM 1632 O O . GLY A 1 201 ? 5.707 5.714 -23.500 1.00 66.06 201 GLY A O 1
ATOM 1633 N N . SER A 1 202 ? 6.541 7.225 -22.063 1.00 70.81 202 SER A N 1
ATOM 1634 C CA . SER A 1 202 ? 7.915 6.738 -22.104 1.00 70.81 202 SER A CA 1
ATOM 1635 C C . SER A 1 202 ? 8.067 5.398 -21.386 1.00 70.81 202 SER A C 1
ATOM 1637 O O . SER A 1 202 ? 7.436 5.118 -20.363 1.00 70.81 202 SER A O 1
ATOM 1639 N N . VAL A 1 203 ? 8.963 4.563 -21.916 1.00 73.62 203 VAL A N 1
ATOM 1640 C CA . VAL A 1 203 ? 9.360 3.291 -21.306 1.00 73.62 203 VAL A CA 1
ATOM 1641 C C . VAL A 1 203 ? 10.820 3.391 -20.883 1.00 73.62 203 VAL A C 1
ATOM 1643 O O . VAL A 1 203 ? 11.690 3.638 -21.715 1.00 73.62 203 VAL A O 1
ATOM 1646 N N . CYS A 1 204 ? 11.100 3.165 -19.603 1.00 75.12 204 CYS A N 1
ATOM 1647 C CA . CYS A 1 204 ? 12.454 3.097 -19.057 1.00 75.12 204 CYS A CA 1
ATOM 1648 C C . CYS A 1 204 ? 12.741 1.686 -18.540 1.00 75.12 204 CYS A C 1
ATOM 1650 O O . CYS A 1 204 ? 11.847 0.986 -18.073 1.00 75.12 204 CYS A O 1
ATOM 1652 N N . ARG A 1 205 ? 14.000 1.250 -18.586 1.00 73.69 205 ARG A N 1
ATOM 1653 C CA . ARG A 1 205 ? 14.418 -0.041 -18.030 1.00 73.69 205 ARG A CA 1
ATOM 1654 C C . ARG A 1 205 ? 15.121 0.162 -16.694 1.00 73.69 205 ARG A C 1
ATOM 1656 O O . ARG A 1 205 ? 16.047 0.957 -16.602 1.00 73.69 205 ARG A O 1
ATOM 1663 N N . VAL A 1 206 ? 14.719 -0.599 -15.680 1.00 73.06 206 VAL A N 1
ATOM 1664 C CA . VAL A 1 206 ? 15.372 -0.635 -14.363 1.00 73.06 206 VAL A CA 1
ATOM 1665 C C . VAL A 1 206 ? 15.872 -2.052 -14.118 1.00 73.06 206 VAL A C 1
ATOM 1667 O O . VAL A 1 206 ? 15.115 -2.977 -13.809 1.00 73.06 206 VAL A O 1
ATOM 1670 N N . GLY A 1 207 ? 17.175 -2.266 -14.309 1.00 74.75 207 GLY A N 1
ATOM 1671 C CA . GLY A 1 207 ? 17.745 -3.611 -14.367 1.00 74.75 207 GLY A CA 1
ATOM 1672 C C . GLY A 1 207 ? 17.144 -4.440 -15.511 1.00 74.75 207 GLY A C 1
ATOM 1673 O O . GLY A 1 207 ? 17.490 -4.240 -16.669 1.00 74.75 207 GLY A O 1
ATOM 1674 N N . GLN A 1 208 ? 16.265 -5.395 -15.193 1.00 72.06 208 GLN A N 1
ATOM 1675 C CA . GLN A 1 208 ? 15.557 -6.235 -16.179 1.00 72.06 208 GLN A CA 1
ATOM 1676 C C . GLN A 1 208 ? 14.067 -5.883 -16.316 1.00 72.06 208 GLN A C 1
ATOM 1678 O O . GLN A 1 208 ? 13.400 -6.420 -17.190 1.00 72.06 208 GLN A O 1
ATOM 1683 N N . PHE A 1 209 ? 13.554 -4.977 -15.482 1.00 73.75 209 PHE A N 1
ATOM 1684 C CA . PHE A 1 209 ? 12.138 -4.630 -15.442 1.00 73.75 209 PHE A CA 1
ATOM 1685 C C . PHE A 1 209 ? 11.858 -3.456 -16.372 1.00 73.75 209 PHE A C 1
ATOM 1687 O O . PHE A 1 209 ? 12.620 -2.483 -16.398 1.00 73.75 209 PHE A O 1
ATOM 1694 N N . TYR A 1 210 ? 10.754 -3.541 -17.109 1.00 73.56 210 TYR A N 1
ATOM 1695 C CA . TYR A 1 210 ? 10.248 -2.423 -17.888 1.00 73.56 210 TYR A CA 1
ATOM 1696 C C . TYR A 1 210 ? 9.353 -1.565 -16.996 1.00 73.56 210 TYR A C 1
ATOM 1698 O O . TYR A 1 210 ? 8.385 -2.042 -16.403 1.00 73.56 210 TYR A O 1
ATOM 1706 N N . VAL A 1 211 ? 9.705 -0.291 -16.897 1.00 72.56 211 VAL A N 1
ATOM 1707 C CA . VAL A 1 211 ? 8.891 0.746 -16.278 1.00 72.56 211 VAL A CA 1
ATOM 1708 C C . VAL A 1 211 ? 8.183 1.455 -17.417 1.00 72.56 211 VAL A C 1
ATOM 1710 O O . VAL A 1 211 ? 8.820 2.066 -18.272 1.00 72.56 211 VAL A O 1
ATOM 1713 N N . ASN A 1 212 ? 6.870 1.343 -17.453 1.00 69.50 212 ASN A N 1
ATOM 1714 C CA . ASN A 1 212 ? 6.014 2.085 -18.359 1.00 69.50 212 ASN A CA 1
ATOM 1715 C C . ASN A 1 212 ? 4.844 2.639 -17.560 1.00 69.50 212 ASN A C 1
ATOM 1717 O O . ASN A 1 212 ? 4.604 2.212 -16.429 1.00 69.50 212 ASN A O 1
ATOM 1721 N N . GLU A 1 213 ? 4.134 3.605 -18.131 1.00 64.50 213 GLU A N 1
ATOM 1722 C CA . GLU A 1 213 ? 2.914 4.098 -17.506 1.00 64.50 213 GLU A CA 1
ATOM 1723 C C . GLU A 1 213 ? 1.945 2.916 -17.369 1.00 64.50 213 GLU A C 1
ATOM 1725 O O . GLU A 1 213 ? 1.594 2.290 -18.383 1.00 64.50 213 GLU A O 1
ATOM 1730 N N . PRO A 1 214 ? 1.560 2.523 -16.142 1.00 60.97 214 PRO A N 1
ATOM 1731 C CA . PRO A 1 214 ? 0.707 1.369 -15.978 1.00 60.97 214 PRO A CA 1
ATOM 1732 C C . PRO A 1 214 ? -0.669 1.723 -16.536 1.00 60.97 214 PRO A C 1
ATOM 1734 O O . PRO A 1 214 ? -1.458 2.416 -15.902 1.00 60.97 214 PRO A O 1
ATOM 1737 N N . LYS A 1 215 ? -0.976 1.199 -17.730 1.00 59.50 215 LYS A N 1
ATOM 1738 C CA . LYS A 1 215 ? -2.230 1.479 -18.452 1.00 59.50 215 LYS A CA 1
ATOM 1739 C C . LYS A 1 215 ? -3.488 1.179 -17.631 1.00 59.50 215 LYS A C 1
ATOM 1741 O O . LYS A 1 215 ? -4.565 1.660 -17.972 1.00 59.50 215 LYS A O 1
ATOM 1746 N N . THR A 1 216 ? -3.391 0.345 -16.591 1.00 65.75 216 THR A N 1
ATOM 1747 C CA . THR A 1 216 ? -4.431 0.188 -15.564 1.00 65.75 216 THR A CA 1
ATOM 1748 C C . THR A 1 216 ? -3.862 -0.566 -14.356 1.00 65.75 216 THR A C 1
ATOM 1750 O O . THR A 1 216 ? -3.568 -1.757 -14.460 1.00 65.75 216 THR A O 1
ATOM 1753 N N . ILE A 1 217 ? -3.726 0.090 -13.201 1.00 75.94 217 ILE A N 1
ATOM 1754 C CA . ILE A 1 217 ? -3.646 -0.606 -11.905 1.00 75.94 217 ILE A CA 1
ATOM 1755 C C . ILE A 1 217 ? -5.071 -0.693 -11.380 1.00 75.94 217 ILE A C 1
ATOM 1757 O O . ILE A 1 217 ? -5.769 0.316 -11.307 1.00 75.94 217 ILE A O 1
ATOM 1761 N N . ARG A 1 218 ? -5.531 -1.897 -11.047 1.00 82.12 218 ARG A N 1
ATOM 1762 C CA . ARG A 1 218 ? -6.864 -2.092 -10.468 1.00 82.12 218 ARG A CA 1
ATOM 1763 C C . ARG A 1 218 ? -6.712 -2.429 -8.999 1.00 82.12 218 ARG A C 1
ATOM 1765 O O . ARG A 1 218 ? -6.191 -3.495 -8.698 1.00 82.12 218 ARG A O 1
ATOM 1772 N N . SER A 1 219 ? -7.177 -1.548 -8.121 1.00 87.44 219 SER A N 1
ATOM 1773 C CA . SER A 1 219 ? -7.309 -1.823 -6.690 1.00 87.44 219 SER A CA 1
ATOM 1774 C C . SER A 1 219 ? -8.773 -1.741 -6.285 1.00 87.44 219 SER A C 1
ATOM 1776 O O . SER A 1 219 ? -9.493 -0.872 -6.773 1.00 87.44 219 SER A O 1
ATOM 1778 N N . ASN A 1 220 ? -9.222 -2.622 -5.394 1.00 90.81 220 ASN A N 1
ATOM 1779 C CA . ASN A 1 220 ? -10.502 -2.431 -4.717 1.00 90.81 220 ASN A CA 1
ATOM 1780 C C . ASN A 1 220 ? -10.361 -1.452 -3.543 1.00 90.81 220 ASN A C 1
ATOM 1782 O O . ASN A 1 220 ? -9.279 -1.282 -2.980 1.00 90.81 220 ASN A O 1
ATOM 1786 N N . GLU A 1 221 ? -11.488 -0.858 -3.160 1.00 93.56 221 GLU A N 1
ATOM 1787 C CA . GLU A 1 221 ? -11.668 -0.227 -1.856 1.00 93.56 221 GLU A CA 1
ATOM 1788 C C . GLU A 1 221 ? -12.370 -1.217 -0.917 1.00 93.56 221 GLU A C 1
ATOM 1790 O O . GLU A 1 221 ? -13.187 -2.038 -1.351 1.00 93.56 221 GLU A O 1
ATOM 1795 N N . LEU A 1 222 ? -12.067 -1.138 0.376 1.00 94.44 222 LEU A N 1
ATOM 1796 C CA . LEU A 1 222 ? -12.783 -1.860 1.421 1.00 94.44 222 LEU A CA 1
ATOM 1797 C C . LEU A 1 222 ? -13.584 -0.887 2.270 1.00 94.44 222 LEU A C 1
ATOM 1799 O O . LEU A 1 222 ? -13.070 0.143 2.699 1.00 94.44 222 LEU A O 1
ATOM 1803 N N . TYR A 1 223 ? -14.820 -1.267 2.566 1.00 93.75 223 TYR A N 1
ATOM 1804 C CA . TYR A 1 223 ? -15.708 -0.529 3.451 1.00 93.75 223 TYR A CA 1
ATOM 1805 C C . TYR A 1 223 ? -15.995 -1.374 4.687 1.00 93.75 223 TYR A C 1
ATOM 1807 O O . TYR A 1 223 ? -16.374 -2.541 4.588 1.00 93.75 223 TYR A O 1
ATOM 1815 N N . LEU A 1 224 ? -15.791 -0.777 5.854 1.00 92.38 224 LEU A N 1
ATOM 1816 C CA . LEU A 1 224 ? -15.840 -1.429 7.156 1.00 92.38 224 LEU A CA 1
ATOM 1817 C C . LEU A 1 224 ? -16.835 -0.702 8.044 1.00 92.38 224 LEU A C 1
ATOM 1819 O O . LEU A 1 224 ? -16.711 0.499 8.244 1.00 92.38 224 LEU A O 1
ATOM 1823 N N . ARG A 1 225 ? -17.789 -1.431 8.618 1.00 92.75 225 ARG A N 1
ATOM 1824 C CA . ARG A 1 225 ? -18.724 -0.878 9.599 1.00 92.75 225 ARG A CA 1
ATOM 1825 C C . ARG A 1 225 ? -18.503 -1.536 10.948 1.00 92.75 225 ARG A C 1
ATOM 1827 O O . ARG A 1 225 ? -18.775 -2.725 11.102 1.00 92.75 225 ARG A O 1
ATOM 1834 N N . ILE A 1 226 ? -18.034 -0.751 11.908 1.00 89.00 226 ILE A N 1
ATOM 1835 C CA . ILE A 1 226 ? -17.701 -1.192 13.263 1.00 89.00 226 ILE A CA 1
ATOM 1836 C C . ILE A 1 226 ? -18.763 -0.625 14.204 1.00 89.00 226 ILE A C 1
ATOM 1838 O O . ILE A 1 226 ? -19.042 0.577 14.175 1.00 89.00 226 ILE A O 1
ATOM 1842 N N . ARG A 1 227 ? -19.404 -1.512 14.967 1.00 84.62 227 ARG A N 1
ATOM 1843 C CA . ARG A 1 227 ? -20.537 -1.207 15.848 1.00 84.62 227 ARG A CA 1
ATOM 1844 C C . ARG A 1 227 ? -20.115 -1.233 17.304 1.00 84.62 227 ARG A C 1
ATOM 1846 O O . ARG A 1 227 ? -19.316 -2.129 17.641 1.00 84.62 227 ARG A O 1
#

Sequence (227 aa):
MLSISVTASAQKSVSIQLSIVSRQASSTISQDVGLLLEAKNQLDQDVALYTPAPKGNLMRHVKYYKLNSLTNQYIELKHPLDQELEREKALTDSLYRATGAIVDFFGQQNYNSKSELYQQFVRDDSLWYDYDYKNTQYAKTIRETDLEHFSQVTGLEKRTALFTLMKAKERCQDFTNITFLYQQPGDYKIALELPEVDLHGSVCRVGQFYVNEPKTIRSNELYLRIR

pLDDT: mean 72.25, std 16.0, range [35.09, 96.12]

Radius of gyration: 21.26 Å; chains: 1; bounding box: 61×38×58 Å

Foldseek 3Di:
DDPDPPPPDPPQAWEKEWDKDWDPPPPDPDIWIKIKIKIWRQAQFKEWAWDADDFQDQVVQKWKWFQDPVVRDTDTDDDVLVVVVVVLVVVVVVVCVVCVPCAVPDDPDDPVSDDPVNVVQVVSQVVCCVVDPDDPPFWDFFDPVLLVVLCVQQVDPSGRIIIGIDGHRDMDMDMGTDCVVQVDFGKMKIWRDDDDGRSVQTWGDRPRHIYGRRPDYHYDMDIDGHD

Secondary structure (DSSP, 8-state):
-------------EEEEEEEEEEE-TT-SSEEEEEEEEEEE-SSS-EEEE--TTT--GGGGEEEEEEETTTTEEEEEPPHHHHHHHHHHHHHHHHHHH-TTTTTTS-S--GGGS-HHHHHHHHHHHTTGGG----TTSEEEPPHHHHHHHHHHH---S---EEEEE-TT-EEEEEEE-GGGGGS-EEEEEEE-PPP---TT--EEETTEEE---S-EEE--EEEEE-

Organism: NCBI:txid2771354